Protein AF-A0A6J6F278-F1 (afdb_monomer)

pLDDT: mean 81.07, std 20.78, range [30.34, 98.12]

Secondary structure (DSSP, 8-state):
-----------------------------PPPP----PPPP---PPPPPPPGGGGSS-EEEEEE-TTT-BEEEEEEE-HHHHHGGGGB--S-BTTB-TT-EEEEEEEPPTT--------EEEEE-TTS-EEEEE-S-EEEETTTTEEEEEEEEE-TT--EEEEEEEE-GGGTTTTSS-GGGGEEEEEEEEEPPPBTTB--EEEEEESSTT-----EEEEETTSTTTEEEEESSHHHHHHHHHHHHHHHHHHTT--TT------SS--PPPHHHHHHHHHHHHHHHHHHHHHHHHT---------

Foldseek 3Di:
DDDDDDDDDDDDDDDDDDDDDDDDDDDDDDDDDDDPPDPDPDPPDPQDDADPLLQVFWEWKFFAQPPLQATQATDTGGCVCCVVVSQQQQPDDNNHHRRTGIATAAHAALVRDYDGDHQWDWDQDPVRDTHIDGPRQWGADPVVSWIKHWDWDADPLRKIKIKIWIFDHVQQCPVRHGRQSRTAFIKIKIWGHDQLNKIKIKIWTAGGLPGQFIKIKIWTVRPPVIDIDIDRGLVCLLPPVLVVLQVVCVVVVLDPPPDPPDDPDPPDDDSSNSVSVRSNVNSVVNNVVSCVSSVPDPPPPPDD

Radius of gyration: 33.77 Å; Cα contacts (8 Å, |Δi|>4): 517; chains: 1; bounding box: 119×79×61 Å

Solvent-accessible surface area (backbone atoms only — not comparable to full-atom values): 18072 Å² total; per-residue (Å²): 141,87,83,88,82,89,83,84,88,88,87,88,86,86,87,87,84,88,87,90,86,86,89,82,92,81,83,88,78,88,78,79,79,78,81,74,79,71,81,74,80,75,81,75,70,79,79,86,76,72,60,79,66,45,72,75,45,56,20,14,27,27,37,23,36,81,87,80,22,32,20,34,32,61,45,81,43,43,50,65,67,35,64,44,75,78,13,38,68,69,45,74,47,70,83,32,57,36,78,21,31,55,42,74,48,24,41,33,26,77,88,65,52,60,61,77,76,48,16,49,45,81,46,67,49,100,87,68,51,76,45,66,46,72,77,61,30,16,29,54,36,84,89,76,69,30,32,42,40,47,49,74,52,66,54,97,74,58,29,33,40,38,38,39,32,34,37,37,31,84,38,14,15,70,86,36,72,40,64,64,63,13,41,26,60,34,36,40,39,38,36,52,39,74,40,92,84,31,42,39,34,40,38,37,50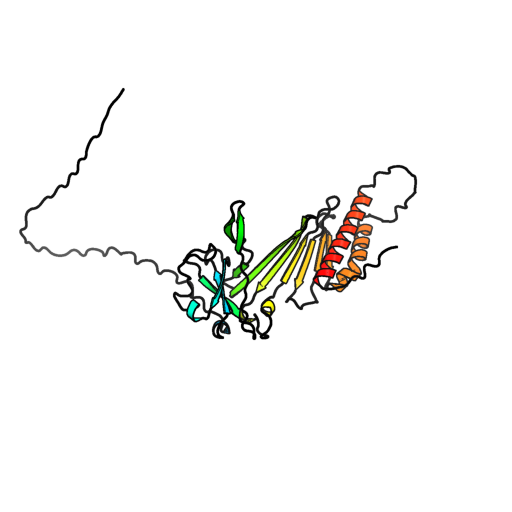,24,68,32,92,83,52,76,70,23,45,35,40,41,33,27,68,66,45,75,100,41,45,74,48,78,24,78,26,58,65,57,40,66,74,39,47,70,60,55,50,51,52,51,35,45,73,77,65,55,64,87,80,73,70,84,75,88,60,102,58,94,70,77,77,50,70,66,58,53,48,53,52,32,54,52,52,47,50,52,53,51,44,52,51,53,25,59,76,74,65,50,78,74,82,77,71,77,84,126

Sequence (304 aa):
MKLSKLSTTLLTLTLSIFITVPSFAEAGAPETPTETSAPAPTETTPAYEPPAEALNGVGGWAVVDPVTGNVHGVIVATIDTFRERNGVIGHEYMGCASNCVLRFQTRATDDGNVAGWHGTQTNIDANGNASQTNDGSVKWNESAKNFTIKNSSTDSTKSKVTRTQTLIPEKTANDGKNLHTGIVDINTEYESSTIAGQRVKGITKQQNLEDKNSIINVEFPNWSEGKNFTYENPNLLVENIDADVDNELNKDGFTTDSKEDASDELVEESEDVIFVKAIKALTENVKSFFSSLFGFRSEITPKD

Nearest PDB structures (foldseek):
  4kr8-assembly1_B  TM=2.465E-01  e=5.178E+00  Salmonella enterica subsp. enterica serovar Typhi

Organism: NCBI:txid449393

Structure (mmCIF, N/CA/C/O backbone):
data_AF-A0A6J6F278-F1
#
_entry.id   AF-A0A6J6F278-F1
#
loop_
_atom_site.group_PDB
_atom_site.id
_atom_site.type_symbol
_atom_site.label_atom_id
_atom_site.label_alt_id
_atom_site.label_comp_id
_atom_site.label_asym_id
_atom_site.label_entity_id
_atom_site.label_seq_id
_atom_site.pdbx_PDB_ins_code
_atom_site.Cartn_x
_atom_site.Cartn_y
_atom_site.Cartn_z
_atom_site.occupancy
_atom_site.B_iso_or_equiv
_atom_site.auth_seq_id
_atom_site.auth_comp_id
_atom_site.auth_asym_id
_atom_site.auth_atom_id
_atom_site.pdbx_PDB_model_num
ATOM 1 N N . MET A 1 1 ? 35.605 65.689 -6.137 1.00 36.62 1 MET A N 1
ATOM 2 C CA . MET A 1 1 ? 36.564 65.226 -5.100 1.00 36.62 1 MET A CA 1
ATOM 3 C C . MET A 1 1 ? 36.300 63.739 -4.902 1.00 36.62 1 MET A C 1
ATOM 5 O O . MET A 1 1 ? 35.155 63.428 -4.649 1.00 36.62 1 MET A O 1
ATOM 9 N N . LYS A 1 2 ? 37.190 62.758 -5.066 1.00 38.31 2 LYS A N 1
ATOM 10 C CA . LYS A 1 2 ? 38.654 62.665 -5.182 1.00 38.31 2 LYS A CA 1
ATOM 11 C C . LYS A 1 2 ? 38.974 61.447 -6.081 1.00 38.31 2 LYS A C 1
ATOM 13 O O . LYS A 1 2 ? 38.205 60.497 -6.121 1.00 38.31 2 LYS A O 1
ATOM 18 N N . LEU A 1 3 ? 40.094 61.535 -6.795 1.00 37.16 3 LEU A N 1
ATOM 19 C CA . LEU A 1 3 ? 40.629 60.609 -7.801 1.00 37.16 3 LEU A CA 1
ATOM 20 C C . LEU A 1 3 ? 41.341 59.355 -7.241 1.00 37.16 3 LEU A C 1
ATOM 22 O O . LEU A 1 3 ? 42.037 59.459 -6.234 1.00 37.16 3 LEU A O 1
ATOM 26 N N . SER A 1 4 ? 41.391 58.317 -8.099 1.00 37.91 4 SER A N 1
ATOM 27 C CA . SER A 1 4 ? 42.524 57.392 -8.393 1.00 37.91 4 SER A CA 1
ATOM 28 C C . SER A 1 4 ? 42.907 56.336 -7.328 1.00 37.91 4 SER A C 1
ATOM 30 O O . SER A 1 4 ? 42.767 56.592 -6.143 1.00 37.91 4 SER A O 1
ATOM 32 N N . LYS A 1 5 ? 43.408 55.129 -7.651 1.00 38.72 5 LYS A N 1
ATOM 33 C CA . LYS A 1 5 ? 44.410 54.746 -8.670 1.00 38.72 5 LYS A CA 1
ATOM 34 C C . LYS A 1 5 ? 44.302 53.272 -9.119 1.00 38.72 5 LYS A C 1
ATOM 36 O O . LYS A 1 5 ? 44.027 52.396 -8.309 1.00 38.72 5 LYS A O 1
ATOM 41 N N . LEU A 1 6 ? 44.648 53.041 -10.391 1.00 43.22 6 LEU A N 1
ATOM 42 C CA . LEU A 1 6 ? 45.233 51.809 -10.949 1.00 43.22 6 LEU A CA 1
ATOM 43 C C . LEU A 1 6 ? 46.645 51.553 -10.372 1.00 43.22 6 LEU A C 1
ATOM 45 O O . LEU A 1 6 ? 47.380 52.522 -10.184 1.00 43.22 6 LEU A O 1
ATOM 49 N N . SER A 1 7 ? 47.075 50.286 -10.249 1.00 37.16 7 SER A N 1
ATOM 50 C CA . SER A 1 7 ? 48.490 49.892 -10.445 1.00 37.16 7 SER A CA 1
ATOM 51 C C . SER A 1 7 ? 48.688 48.377 -10.675 1.00 37.16 7 SER A C 1
ATOM 53 O O . SER A 1 7 ? 48.630 47.580 -9.747 1.00 37.16 7 SER A O 1
ATOM 55 N N . THR A 1 8 ? 48.897 48.028 -11.944 1.00 33.88 8 THR A N 1
ATOM 56 C CA . THR A 1 8 ? 49.890 47.137 -12.592 1.00 33.88 8 THR A CA 1
ATOM 57 C C . THR A 1 8 ? 50.718 46.096 -11.794 1.00 33.88 8 THR A C 1
ATOM 59 O O . THR A 1 8 ? 51.536 46.450 -10.953 1.00 33.88 8 THR A O 1
ATOM 62 N N . THR A 1 9 ? 50.536 44.827 -12.199 1.00 42.09 9 THR A N 1
ATOM 63 C CA . THR A 1 9 ? 51.472 43.736 -12.604 1.00 42.09 9 THR A CA 1
ATOM 64 C C . THR A 1 9 ? 52.901 43.618 -12.040 1.00 42.09 9 THR A C 1
ATOM 66 O O . THR A 1 9 ? 53.698 44.539 -12.189 1.00 42.09 9 THR A O 1
ATOM 69 N N . LEU A 1 10 ? 53.304 42.390 -11.655 1.00 31.69 10 LEU A N 1
ATOM 70 C CA . LEU A 1 10 ? 54.634 41.852 -11.995 1.00 31.69 10 LEU A CA 1
ATOM 71 C C . LEU A 1 10 ? 54.645 40.310 -12.084 1.00 31.69 10 LEU A C 1
ATOM 73 O O . LEU A 1 10 ? 54.234 39.613 -11.161 1.00 31.69 10 LEU A O 1
ATOM 77 N N . LEU A 1 11 ? 55.115 39.817 -13.232 1.00 36.03 11 LEU A N 1
ATOM 78 C CA . LEU A 1 11 ? 55.364 38.426 -13.610 1.00 36.03 11 LEU A CA 1
ATOM 79 C C . LEU A 1 11 ? 56.878 38.184 -13.499 1.00 36.03 11 LEU A C 1
ATOM 81 O O . LEU A 1 11 ? 57.643 38.983 -14.040 1.00 36.03 11 LEU A O 1
ATOM 85 N N . THR A 1 12 ? 57.319 37.092 -12.876 1.00 37.31 12 THR A N 1
ATOM 86 C CA . THR A 1 12 ? 58.734 36.685 -12.903 1.00 37.31 12 THR A CA 1
ATOM 87 C C . THR A 1 12 ? 58.867 35.191 -13.171 1.00 37.31 12 THR A C 1
ATOM 89 O O . THR A 1 12 ? 58.545 34.345 -12.343 1.00 37.31 12 THR A O 1
ATOM 92 N N . LEU A 1 13 ? 59.351 34.910 -14.381 1.00 33.78 13 LEU A N 1
ATOM 93 C CA . LEU A 1 13 ? 59.810 33.634 -14.908 1.00 33.78 13 LEU A CA 1
ATOM 94 C C . LEU A 1 13 ? 61.338 33.613 -14.766 1.00 33.78 13 LEU A C 1
ATOM 96 O O . LEU A 1 13 ? 62.003 34.495 -15.310 1.00 33.78 13 LEU A O 1
ATOM 100 N N . THR A 1 14 ? 61.906 32.629 -14.072 1.00 41.25 14 THR A N 1
ATOM 101 C CA . THR A 1 14 ? 63.359 32.410 -14.048 1.00 41.25 14 THR A CA 1
ATOM 102 C C . THR A 1 14 ? 63.709 31.071 -14.682 1.00 41.25 14 THR A C 1
ATOM 104 O O . THR A 1 14 ? 63.459 29.996 -14.149 1.00 41.25 14 THR A O 1
ATOM 107 N N . LEU A 1 15 ? 64.292 31.202 -15.871 1.00 34.00 15 LEU A N 1
ATOM 108 C CA . LEU A 1 15 ? 64.967 30.201 -16.681 1.00 34.00 15 LEU A CA 1
ATOM 109 C C . LEU A 1 15 ? 66.416 30.054 -16.183 1.00 34.00 15 LEU A C 1
ATOM 111 O O . LEU A 1 15 ? 67.082 31.053 -15.911 1.00 34.00 15 LEU A O 1
ATOM 115 N N . SER A 1 16 ? 66.937 28.832 -16.090 1.00 40.53 16 SER A N 1
ATOM 116 C CA . SER A 1 16 ? 68.374 28.576 -15.921 1.00 40.53 16 SER A CA 1
ATOM 117 C C . SER A 1 16 ? 68.776 27.360 -16.753 1.00 40.53 16 SER A C 1
ATOM 119 O O . SER A 1 16 ? 68.151 26.307 -16.676 1.00 40.53 16 SER A O 1
ATOM 121 N N . ILE A 1 17 ? 69.790 27.562 -17.594 1.00 41.19 17 ILE A N 1
ATOM 122 C CA . ILE A 1 17 ? 70.402 26.607 -18.530 1.00 41.19 17 ILE A CA 1
ATOM 123 C C . ILE A 1 17 ? 71.879 26.445 -18.127 1.00 41.19 17 ILE A C 1
ATOM 125 O O . ILE A 1 17 ? 72.424 27.380 -17.539 1.00 41.19 17 ILE A O 1
ATOM 129 N N . PHE A 1 18 ? 72.486 25.321 -18.562 1.00 36.03 18 PHE A N 1
ATOM 130 C CA . PHE A 1 18 ? 73.926 24.984 -18.716 1.00 36.03 18 PHE A CA 1
ATOM 131 C C . PHE A 1 18 ? 74.488 24.086 -17.578 1.00 36.03 18 PHE A C 1
ATOM 133 O O . PHE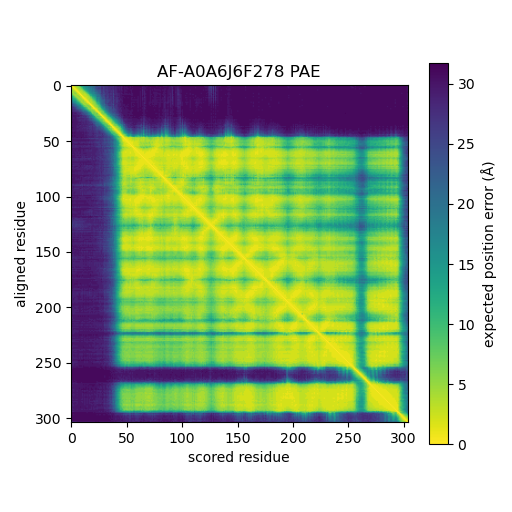 A 1 18 ? 74.225 24.367 -16.421 1.00 36.03 18 PHE A O 1
ATOM 140 N N . ILE A 1 19 ? 75.232 22.971 -17.763 1.00 40.34 19 ILE A N 1
ATOM 141 C CA . ILE A 1 19 ? 76.067 22.387 -18.849 1.00 40.34 19 ILE A CA 1
ATOM 142 C C . ILE A 1 19 ? 76.169 20.847 -18.656 1.00 40.34 19 ILE A C 1
ATOM 144 O O . ILE A 1 19 ? 76.204 20.369 -17.527 1.00 40.34 19 ILE A O 1
ATOM 148 N N . THR A 1 20 ? 76.293 20.080 -19.746 1.00 45.25 20 THR A N 1
ATOM 149 C CA . THR A 1 20 ? 76.661 18.643 -19.815 1.00 45.25 20 THR A CA 1
ATOM 150 C C . THR A 1 20 ? 78.176 18.376 -19.831 1.00 45.25 20 THR A C 1
ATOM 152 O O . THR A 1 20 ? 78.867 19.039 -20.597 1.00 45.25 20 THR A O 1
ATOM 155 N N . VAL A 1 21 ? 78.647 17.309 -19.161 1.00 48.34 21 VAL A N 1
ATOM 156 C CA . VAL A 1 21 ? 79.593 16.278 -19.688 1.00 48.34 21 VAL A CA 1
ATOM 157 C C . VAL A 1 21 ? 79.587 15.007 -18.797 1.00 48.34 21 VAL A C 1
ATOM 159 O O . VAL A 1 21 ? 79.168 15.105 -17.645 1.00 48.34 21 VAL A O 1
ATOM 162 N N . PRO A 1 22 ? 79.989 13.817 -19.311 1.00 53.00 22 PRO A N 1
ATOM 163 C CA . PRO A 1 22 ? 79.632 12.509 -18.746 1.00 53.00 22 PRO A CA 1
ATOM 164 C C . PRO A 1 22 ? 80.770 11.771 -18.003 1.00 53.00 22 PRO A C 1
ATOM 166 O O . PRO A 1 22 ? 81.931 12.163 -18.068 1.00 53.00 22 PRO A O 1
ATOM 169 N N . SER A 1 23 ? 80.397 10.601 -17.459 1.00 43.16 23 SER A N 1
ATOM 170 C CA . SER A 1 23 ? 81.224 9.421 -17.134 1.00 43.16 23 SER A CA 1
ATOM 171 C C . SER A 1 23 ? 81.818 9.335 -15.725 1.00 43.16 23 SER A C 1
ATOM 173 O O . SER A 1 23 ? 82.767 10.034 -15.405 1.00 43.16 23 SER A O 1
ATOM 175 N N . PHE A 1 24 ? 81.337 8.370 -14.935 1.00 39.84 24 PHE A N 1
ATOM 176 C CA . PHE A 1 24 ? 82.108 7.188 -14.521 1.00 39.84 24 PHE A CA 1
ATOM 177 C C . PHE A 1 24 ? 81.133 6.128 -13.982 1.00 39.84 24 PHE A C 1
ATOM 179 O O . PHE A 1 24 ? 80.198 6.444 -13.251 1.00 39.84 24 PHE A O 1
ATOM 186 N N . ALA A 1 25 ? 81.321 4.881 -14.408 1.00 48.91 25 ALA A N 1
ATOM 187 C CA . ALA A 1 25 ? 80.613 3.725 -13.883 1.00 48.91 25 ALA A CA 1
ATOM 188 C C . ALA A 1 25 ? 81.101 3.416 -12.461 1.00 48.91 25 ALA A C 1
ATOM 190 O O . ALA A 1 25 ? 82.307 3.326 -12.257 1.00 48.91 25 ALA A O 1
ATOM 191 N N . GLU A 1 26 ? 80.186 3.171 -11.522 1.00 44.34 26 GLU A N 1
ATOM 192 C CA . GLU A 1 26 ? 80.471 2.359 -10.339 1.00 44.34 26 GLU A CA 1
ATOM 193 C C . GLU A 1 26 ? 79.224 1.570 -9.928 1.00 44.34 26 GLU A C 1
ATOM 195 O O . GLU A 1 26 ? 78.083 1.982 -10.134 1.00 44.34 26 GLU A O 1
ATOM 200 N N . ALA A 1 27 ? 79.486 0.358 -9.467 1.00 40.50 27 ALA A N 1
ATOM 201 C CA . ALA A 1 27 ? 78.580 -0.762 -9.391 1.00 40.50 27 ALA A CA 1
ATOM 202 C C . ALA A 1 27 ? 77.645 -0.725 -8.171 1.00 40.50 27 ALA A C 1
ATOM 204 O O . ALA A 1 27 ? 78.070 -0.450 -7.058 1.00 40.50 27 ALA A O 1
ATOM 205 N N . GLY A 1 28 ? 76.399 -1.146 -8.404 1.00 39.75 28 GLY A N 1
ATOM 206 C CA . GLY A 1 28 ? 75.665 -2.089 -7.554 1.00 39.75 28 GLY A CA 1
ATOM 207 C C . GLY A 1 28 ? 75.299 -1.681 -6.123 1.00 39.75 28 GLY A C 1
ATOM 208 O O . GLY A 1 28 ? 76.035 -1.965 -5.185 1.00 39.75 28 GLY A O 1
ATOM 209 N N . ALA A 1 29 ? 74.050 -1.247 -5.946 1.00 42.25 29 ALA A N 1
ATOM 210 C CA . ALA A 1 29 ? 73.233 -1.581 -4.776 1.00 42.25 29 ALA A CA 1
ATOM 211 C C . ALA A 1 29 ? 71.768 -1.756 -5.236 1.00 42.25 29 ALA A C 1
ATOM 213 O O . ALA A 1 29 ? 71.320 -0.981 -6.082 1.00 42.25 29 ALA A O 1
ATOM 214 N N . PRO A 1 30 ? 71.024 -2.777 -4.771 1.00 42.69 30 PRO A N 1
ATOM 215 C CA . PRO A 1 30 ? 69.653 -3.002 -5.215 1.00 42.69 30 PRO A CA 1
ATOM 216 C C . PRO A 1 30 ? 68.717 -2.005 -4.525 1.00 42.69 30 PRO A C 1
ATOM 218 O O . PRO A 1 30 ? 68.577 -2.027 -3.303 1.00 42.69 30 PRO A O 1
ATOM 221 N N . GLU A 1 31 ? 68.068 -1.138 -5.302 1.00 41.53 31 GLU A N 1
ATOM 222 C CA . GLU A 1 31 ? 66.959 -0.336 -4.795 1.00 41.53 31 GLU A CA 1
ATOM 223 C C . GLU A 1 31 ? 65.743 -1.237 -4.556 1.00 41.53 31 GLU A C 1
ATOM 225 O O . GLU A 1 31 ? 65.247 -1.923 -5.452 1.00 41.53 31 GLU A O 1
ATOM 230 N N . THR A 1 32 ? 65.287 -1.244 -3.307 1.00 44.97 32 THR A N 1
ATOM 231 C CA . THR A 1 32 ? 64.007 -1.792 -2.865 1.00 44.97 32 THR A CA 1
ATOM 232 C C . THR A 1 32 ? 62.881 -1.219 -3.735 1.00 44.97 32 THR A C 1
ATOM 234 O O . THR A 1 32 ? 62.776 0.006 -3.842 1.00 44.97 32 THR A O 1
ATOM 237 N N . PRO A 1 33 ? 62.016 -2.044 -4.353 1.00 43.94 33 PRO A N 1
ATOM 238 C CA . PRO A 1 33 ? 60.919 -1.521 -5.147 1.00 43.94 33 PRO A CA 1
ATOM 239 C C . PRO A 1 33 ? 59.950 -0.787 -4.219 1.00 43.94 33 PRO A C 1
ATOM 241 O O . PRO A 1 33 ? 59.435 -1.350 -3.255 1.00 43.94 33 PRO A O 1
ATOM 244 N N . THR A 1 34 ? 59.717 0.492 -4.507 1.00 42.19 34 THR A N 1
ATOM 245 C CA . THR A 1 34 ? 58.624 1.247 -3.896 1.00 42.19 34 THR A CA 1
ATOM 246 C C . THR A 1 34 ? 57.330 0.674 -4.465 1.00 42.19 34 THR A C 1
ATOM 248 O O . THR A 1 34 ? 57.054 0.840 -5.654 1.00 42.19 34 THR A O 1
ATOM 251 N N . GLU A 1 35 ? 56.571 -0.055 -3.644 1.00 44.91 35 GLU A N 1
ATOM 252 C CA . GLU A 1 35 ? 55.242 -0.543 -4.008 1.00 44.91 35 GLU A CA 1
ATOM 253 C C . GLU A 1 35 ? 54.357 0.656 -4.366 1.00 44.91 35 GLU A C 1
ATOM 255 O O . GLU A 1 35 ? 53.908 1.425 -3.519 1.00 44.91 35 GLU A O 1
ATOM 260 N N . THR A 1 36 ? 54.130 0.829 -5.665 1.00 44.97 36 THR A N 1
ATOM 261 C CA . THR A 1 36 ? 53.006 1.609 -6.165 1.00 44.97 36 THR A CA 1
ATOM 262 C C . THR A 1 36 ? 51.761 0.824 -5.786 1.00 44.97 36 THR A C 1
ATOM 264 O O . THR A 1 36 ? 51.471 -0.199 -6.406 1.00 44.97 36 THR A O 1
ATOM 267 N N . SER A 1 37 ? 51.061 1.262 -4.738 1.00 48.25 37 SER A N 1
ATOM 268 C CA . SER A 1 37 ? 49.760 0.714 -4.363 1.00 48.25 37 SER A CA 1
ATOM 269 C C . SER A 1 37 ? 48.853 0.720 -5.590 1.00 48.25 37 SER A C 1
ATOM 271 O O . SER A 1 37 ? 48.463 1.780 -6.084 1.00 48.25 37 SER A O 1
ATOM 273 N N . ALA A 1 38 ? 48.560 -0.471 -6.109 1.00 51.00 38 ALA A N 1
ATOM 274 C CA . ALA A 1 38 ? 47.573 -0.653 -7.157 1.00 51.00 38 ALA A CA 1
ATOM 275 C C . ALA A 1 38 ? 46.233 -0.055 -6.685 1.00 51.00 38 ALA A C 1
ATOM 277 O O . ALA A 1 38 ? 45.888 -0.210 -5.508 1.00 51.00 38 ALA A O 1
ATOM 278 N N . PRO A 1 39 ? 45.472 0.635 -7.556 1.00 50.94 39 PRO A N 1
ATOM 279 C CA . PRO A 1 39 ? 44.128 1.062 -7.202 1.00 50.94 39 PRO A CA 1
ATOM 280 C C . PRO A 1 39 ? 43.324 -0.170 -6.781 1.00 50.94 39 PRO A C 1
ATOM 282 O O . PRO A 1 39 ? 43.325 -1.187 -7.477 1.00 50.94 39 PRO A O 1
ATOM 285 N N . ALA A 1 40 ? 42.687 -0.085 -5.612 1.00 49.34 40 ALA A N 1
ATOM 286 C CA . ALA A 1 40 ? 41.812 -1.132 -5.109 1.00 49.34 40 ALA A CA 1
ATOM 287 C C . ALA A 1 40 ? 40.788 -1.509 -6.199 1.00 49.34 40 ALA A C 1
ATOM 289 O O . ALA A 1 40 ? 40.264 -0.603 -6.859 1.00 49.34 40 ALA A O 1
ATOM 290 N N . PRO A 1 41 ? 40.510 -2.808 -6.421 1.00 43.19 41 PRO A N 1
ATOM 291 C CA . PRO A 1 41 ? 39.488 -3.217 -7.369 1.00 43.19 41 PRO A CA 1
ATOM 292 C C . PRO A 1 41 ? 38.180 -2.544 -6.967 1.00 43.19 41 PRO A C 1
ATOM 294 O O . PRO A 1 41 ? 37.703 -2.698 -5.845 1.00 43.19 41 PRO A O 1
ATOM 297 N N . THR A 1 42 ? 37.634 -1.741 -7.877 1.00 45.41 42 THR A N 1
ATOM 298 C CA . THR A 1 42 ? 36.288 -1.202 -7.739 1.00 45.41 42 THR A CA 1
ATOM 299 C C . THR A 1 42 ? 35.369 -2.406 -7.592 1.00 45.41 42 THR A C 1
ATOM 301 O O . THR A 1 42 ? 35.317 -3.232 -8.502 1.00 45.41 42 THR A O 1
ATOM 304 N N . GLU A 1 43 ? 34.712 -2.556 -6.440 1.00 40.16 43 GLU A N 1
ATOM 305 C CA . GLU A 1 43 ? 33.676 -3.569 -6.261 1.00 40.16 43 GLU A CA 1
ATOM 306 C C . GLU A 1 43 ? 32.617 -3.326 -7.337 1.00 40.16 43 GLU A C 1
ATOM 308 O O . GLU A 1 43 ? 31.817 -2.393 -7.258 1.00 40.16 43 GLU A O 1
ATOM 313 N N . THR A 1 44 ? 32.659 -4.119 -8.406 1.00 44.53 44 THR A N 1
ATOM 314 C CA . THR A 1 44 ? 31.624 -4.109 -9.428 1.00 44.53 44 THR A CA 1
ATOM 315 C C . THR A 1 44 ? 30.380 -4.662 -8.765 1.00 44.53 44 THR A C 1
ATOM 317 O O . THR A 1 44 ? 30.250 -5.874 -8.583 1.00 44.53 44 THR A O 1
ATOM 320 N N . THR A 1 45 ? 29.485 -3.762 -8.365 1.00 51.94 45 THR A N 1
ATOM 321 C CA . THR A 1 45 ? 28.112 -4.098 -7.999 1.00 51.94 45 THR A CA 1
ATOM 322 C C . THR A 1 45 ? 27.576 -5.022 -9.098 1.00 51.94 45 THR A C 1
ATOM 324 O O . THR A 1 45 ? 27.762 -4.691 -10.276 1.00 51.94 45 THR A O 1
ATOM 327 N N . PRO A 1 46 ? 27.001 -6.195 -8.772 1.00 58.19 46 PRO A N 1
ATOM 328 C CA . PRO A 1 46 ? 26.534 -7.122 -9.794 1.00 58.19 46 PRO A CA 1
ATOM 329 C C . PRO A 1 46 ? 25.601 -6.380 -10.750 1.00 58.19 46 PRO A C 1
ATOM 331 O O . PRO A 1 46 ? 24.690 -5.672 -10.313 1.00 58.19 46 PRO A O 1
ATOM 334 N N . ALA A 1 47 ? 25.881 -6.486 -12.051 1.00 72.94 47 ALA A N 1
ATOM 335 C CA . ALA A 1 47 ? 25.074 -5.839 -13.071 1.00 72.94 47 ALA A CA 1
ATOM 336 C C . ALA A 1 47 ? 23.629 -6.337 -12.939 1.00 72.94 47 ALA A C 1
ATOM 338 O O . ALA A 1 47 ? 23.390 -7.541 -12.844 1.00 72.94 47 ALA A O 1
ATOM 339 N N . TYR A 1 48 ? 22.674 -5.410 -12.878 1.00 83.56 48 TYR A N 1
ATOM 340 C CA . TYR A 1 48 ? 21.261 -5.764 -12.835 1.00 83.56 48 TYR A CA 1
ATOM 341 C C . TYR A 1 48 ? 20.896 -6.513 -14.119 1.00 83.56 48 TYR A C 1
ATOM 343 O O . TYR A 1 48 ? 21.097 -6.004 -15.219 1.00 83.56 48 TYR A O 1
ATOM 351 N N . GLU A 1 49 ? 20.355 -7.716 -13.964 1.00 88.38 49 GLU A N 1
ATOM 352 C CA . GLU A 1 49 ? 19.772 -8.483 -15.055 1.00 88.38 49 GLU A CA 1
ATOM 353 C C . GLU A 1 49 ? 18.253 -8.266 -15.035 1.00 88.38 49 GLU A C 1
ATOM 355 O O . GLU A 1 49 ? 17.609 -8.567 -14.022 1.00 88.38 49 GLU A O 1
ATOM 360 N N . PRO A 1 50 ? 17.664 -7.695 -16.102 1.00 87.12 50 PRO A N 1
ATOM 361 C CA . PRO A 1 50 ? 16.219 -7.558 -16.199 1.00 87.12 50 PRO A CA 1
ATOM 362 C C . PRO A 1 50 ? 15.525 -8.927 -16.197 1.00 87.12 50 PRO A C 1
ATOM 364 O O . PRO A 1 50 ? 16.079 -9.890 -16.731 1.00 87.12 50 PRO A O 1
ATOM 367 N N . PRO A 1 51 ? 14.294 -9.017 -15.667 1.00 89.62 51 PRO A N 1
ATOM 368 C CA . PRO A 1 51 ? 13.505 -10.242 -15.743 1.00 89.62 51 PRO A CA 1
ATOM 369 C C . PRO A 1 51 ? 13.204 -10.602 -17.210 1.00 89.62 51 PRO A C 1
ATOM 371 O O . PRO A 1 51 ? 13.200 -9.727 -18.083 1.00 89.62 51 PRO A O 1
ATOM 374 N N . ALA A 1 52 ? 12.940 -11.882 -17.497 1.00 90.12 52 ALA A N 1
ATOM 375 C CA . ALA A 1 52 ? 12.755 -12.390 -18.865 1.00 90.12 52 ALA A CA 1
ATOM 376 C C . ALA A 1 52 ? 11.645 -11.647 -19.629 1.00 90.12 52 ALA A C 1
ATOM 378 O O . ALA A 1 52 ? 11.700 -11.469 -20.841 1.00 90.12 52 ALA A O 1
ATOM 379 N N . GLU A 1 53 ? 10.663 -11.149 -18.896 1.00 88.31 53 GLU A N 1
ATOM 380 C CA . GLU A 1 53 ? 9.555 -10.324 -19.347 1.00 88.31 53 GLU A CA 1
ATOM 381 C C . GLU A 1 53 ? 9.967 -9.065 -20.086 1.00 88.31 53 GLU A C 1
ATOM 383 O O . GLU A 1 53 ? 9.283 -8.656 -21.023 1.00 88.31 53 GLU A O 1
ATOM 388 N N . ALA A 1 54 ? 11.091 -8.471 -19.690 1.00 89.69 54 ALA A N 1
ATOM 389 C CA . ALA A 1 54 ? 11.635 -7.291 -20.336 1.00 89.69 54 ALA A CA 1
ATOM 390 C C . ALA A 1 54 ? 12.006 -7.555 -21.806 1.00 89.69 54 ALA A C 1
ATOM 392 O O . ALA A 1 54 ? 12.099 -6.617 -22.593 1.00 89.69 54 ALA A O 1
ATOM 393 N N . LEU A 1 55 ? 12.202 -8.824 -22.190 1.00 88.94 55 LEU A N 1
ATOM 394 C CA . LEU A 1 55 ? 12.492 -9.237 -23.565 1.00 88.94 55 LEU A CA 1
ATOM 395 C C . LEU A 1 55 ? 11.245 -9.245 -24.461 1.00 88.94 55 LEU A C 1
ATOM 397 O O . LEU A 1 55 ? 11.383 -9.287 -25.682 1.00 88.94 55 LEU A O 1
ATOM 401 N N . ASN A 1 56 ? 10.037 -9.185 -23.890 1.00 87.50 56 ASN A N 1
ATOM 402 C CA . ASN A 1 56 ? 8.776 -9.360 -24.618 1.00 87.50 56 ASN A CA 1
ATOM 403 C C . ASN A 1 56 ? 8.268 -8.069 -25.288 1.00 87.50 56 ASN A C 1
ATOM 405 O O . ASN A 1 56 ? 7.064 -7.847 -25.398 1.00 87.50 56 ASN A O 1
ATOM 409 N N . GLY A 1 57 ? 9.182 -7.225 -25.767 1.00 87.75 57 GLY A N 1
ATOM 410 C CA . GLY A 1 57 ? 8.864 -5.991 -26.480 1.00 87.75 57 GLY A CA 1
ATOM 411 C C . GLY A 1 57 ? 8.913 -4.748 -25.595 1.00 87.75 57 GLY A C 1
ATOM 412 O O . GLY A 1 57 ? 9.884 -4.526 -24.873 1.00 87.75 57 GLY A O 1
ATOM 413 N N . VAL A 1 58 ? 7.907 -3.884 -25.736 1.00 91.75 58 VAL A N 1
ATOM 414 C CA . VAL A 1 58 ? 7.837 -2.597 -25.033 1.00 91.75 58 VAL A CA 1
ATOM 415 C C . VAL A 1 58 ? 7.293 -2.805 -23.618 1.00 91.75 58 VAL A C 1
ATOM 417 O O . VAL A 1 58 ? 6.340 -3.553 -23.414 1.00 91.75 58 VAL A O 1
ATOM 420 N N . GLY A 1 59 ? 7.873 -2.109 -22.642 1.00 93.88 59 GLY A N 1
ATOM 421 C CA . GLY A 1 59 ? 7.370 -2.067 -21.272 1.00 93.88 59 GLY A CA 1
ATOM 422 C C . GLY A 1 59 ? 7.724 -0.769 -20.556 1.00 93.88 59 GLY A C 1
ATOM 423 O O . GLY A 1 59 ? 8.370 0.120 -21.118 1.00 93.88 59 GLY A O 1
ATOM 424 N N . GLY A 1 60 ? 7.263 -0.652 -19.313 1.00 95.38 60 GLY A N 1
ATOM 425 C CA . GLY A 1 60 ? 7.560 0.473 -18.439 1.00 95.38 60 GLY A CA 1
ATOM 426 C C . GLY A 1 60 ? 8.864 0.239 -17.688 1.00 95.38 60 GLY A C 1
ATOM 427 O O . GLY A 1 60 ? 8.982 -0.697 -16.895 1.00 95.38 60 GLY A O 1
ATOM 428 N N . TRP A 1 61 ? 9.838 1.112 -17.919 1.00 95.38 61 TRP A N 1
ATOM 429 C CA . TRP A 1 61 ? 11.134 1.121 -17.252 1.00 95.38 61 TRP A CA 1
ATOM 430 C C . TRP A 1 61 ? 11.184 2.253 -16.235 1.00 95.38 61 TRP A C 1
ATOM 432 O O . TRP A 1 61 ? 11.173 3.430 -16.591 1.00 95.38 61 TRP A O 1
ATOM 442 N N . ALA A 1 62 ? 11.238 1.894 -14.958 1.00 96.38 62 ALA A N 1
ATOM 443 C CA . ALA A 1 62 ? 11.371 2.838 -13.865 1.00 96.38 62 ALA A CA 1
ATOM 444 C C . ALA A 1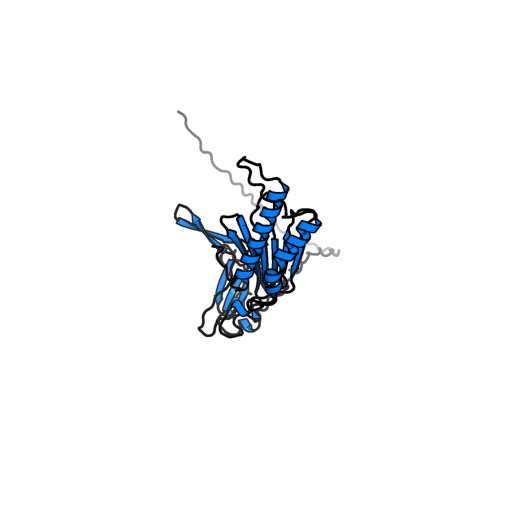 62 ? 12.762 3.481 -13.874 1.00 96.38 62 ALA A C 1
ATOM 446 O O . ALA A 1 62 ? 13.772 2.778 -13.923 1.00 96.38 62 ALA A O 1
ATOM 447 N N . VAL A 1 63 ? 12.803 4.809 -13.776 1.00 96.06 63 VAL A N 1
ATOM 448 C CA . VAL A 1 63 ? 14.025 5.585 -13.543 1.00 96.06 63 VAL A CA 1
ATOM 449 C C . VAL A 1 63 ? 14.267 5.644 -12.042 1.00 9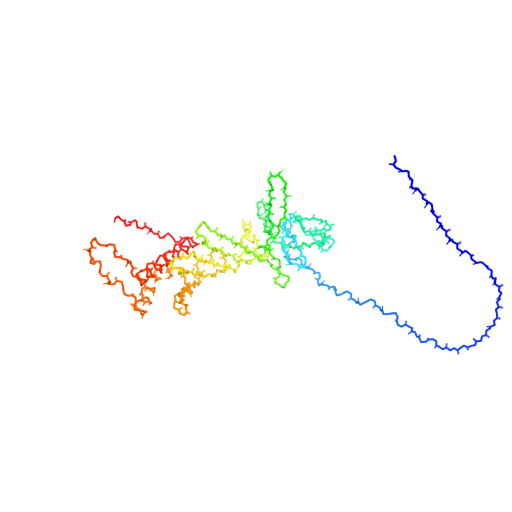6.06 63 VAL A C 1
ATOM 451 O O . VAL A 1 63 ? 13.506 6.279 -11.311 1.00 96.06 63 VAL A O 1
ATOM 454 N N . VAL A 1 64 ? 15.307 4.955 -11.589 1.00 96.31 64 VAL A N 1
ATOM 455 C CA . VAL A 1 64 ? 15.613 4.717 -10.179 1.00 96.31 64 VAL A CA 1
ATOM 456 C C . VAL A 1 64 ? 16.887 5.453 -9.794 1.00 96.31 64 VAL A C 1
ATOM 458 O O . VAL A 1 64 ? 17.926 5.284 -10.434 1.00 96.31 64 VAL A O 1
ATOM 461 N N . ASP A 1 65 ? 16.832 6.226 -8.716 1.00 94.81 65 ASP A N 1
ATOM 462 C CA . ASP A 1 65 ? 18.041 6.704 -8.051 1.00 94.81 65 ASP A CA 1
ATOM 463 C C . ASP A 1 65 ? 18.739 5.509 -7.368 1.00 94.81 65 ASP A C 1
ATOM 465 O O . ASP A 1 65 ? 18.164 4.914 -6.450 1.00 94.81 65 ASP A O 1
ATOM 469 N N . PRO A 1 66 ? 19.965 5.132 -7.781 1.00 92.81 66 PRO A N 1
ATOM 470 C CA . PRO A 1 66 ? 20.653 3.959 -7.249 1.00 92.81 66 PRO A CA 1
ATOM 471 C C . PRO A 1 66 ? 21.035 4.088 -5.768 1.00 92.81 66 PRO A C 1
ATOM 473 O O . PRO A 1 66 ? 21.303 3.070 -5.134 1.00 92.81 66 PRO A O 1
ATOM 476 N N . VAL A 1 67 ? 21.076 5.303 -5.207 1.00 92.38 67 VAL A N 1
ATOM 477 C CA . VAL A 1 67 ? 21.434 5.534 -3.799 1.00 92.38 67 VAL A CA 1
ATOM 478 C C . VAL A 1 67 ? 20.210 5.403 -2.899 1.00 92.38 67 VAL A C 1
ATOM 480 O O . VAL A 1 67 ? 20.259 4.733 -1.870 1.00 92.38 67 VAL A O 1
ATOM 483 N N . THR A 1 68 ? 19.102 6.050 -3.267 1.00 94.25 68 THR A N 1
ATOM 484 C CA . THR A 1 68 ? 17.895 6.108 -2.422 1.00 94.25 68 THR A CA 1
ATOM 485 C C . THR A 1 68 ? 16.862 5.029 -2.749 1.00 94.25 68 THR A C 1
ATOM 487 O O . THR A 1 68 ? 15.978 4.750 -1.929 1.00 94.25 68 THR A O 1
ATOM 490 N N . GLY A 1 69 ? 16.952 4.440 -3.945 1.00 95.44 69 GLY A N 1
ATOM 491 C CA . GLY A 1 69 ? 15.956 3.543 -4.521 1.00 95.44 69 GLY A CA 1
ATOM 492 C C . GLY A 1 69 ? 14.689 4.255 -5.000 1.00 95.44 69 GLY A C 1
ATOM 493 O O . GLY A 1 69 ? 13.752 3.581 -5.418 1.00 95.44 69 GLY A O 1
ATOM 494 N N . ASN A 1 70 ? 14.613 5.588 -4.927 1.00 96.81 70 ASN A N 1
ATOM 495 C CA . ASN A 1 70 ? 13.417 6.335 -5.315 1.00 96.81 70 ASN A CA 1
ATOM 496 C C . ASN A 1 70 ? 13.157 6.218 -6.820 1.00 96.81 70 ASN A C 1
ATOM 498 O O . ASN A 1 70 ? 14.075 6.352 -7.630 1.00 96.81 70 ASN A O 1
ATOM 502 N N . VAL A 1 71 ? 11.894 6.014 -7.196 1.00 97.44 71 VAL A N 1
ATOM 503 C CA . VAL A 1 71 ? 11.469 6.003 -8.601 1.00 97.44 71 VAL A CA 1
ATOM 504 C C . VAL A 1 71 ? 11.006 7.398 -9.008 1.00 97.44 71 VAL A C 1
ATOM 506 O O . VAL A 1 71 ? 10.011 7.903 -8.486 1.00 97.44 71 VAL A O 1
ATOM 509 N N . HIS A 1 72 ? 11.710 8.011 -9.957 1.00 95.38 72 HIS A N 1
ATOM 510 C CA . HIS A 1 72 ? 11.457 9.378 -10.425 1.00 95.38 72 HIS A CA 1
ATOM 511 C C . HIS A 1 72 ? 10.491 9.466 -11.608 1.00 95.38 72 HIS A C 1
ATOM 513 O O . HIS A 1 72 ? 9.891 10.512 -11.850 1.00 95.38 72 HIS A O 1
ATOM 519 N N . GLY A 1 73 ? 10.306 8.372 -12.329 1.00 94.88 73 GLY A N 1
ATOM 520 C CA . GLY A 1 73 ? 9.357 8.291 -13.426 1.00 94.88 73 GLY A CA 1
ATOM 521 C C . GLY A 1 73 ? 9.475 6.960 -14.144 1.00 94.88 73 GLY A C 1
ATOM 522 O O . GLY A 1 73 ? 10.245 6.091 -13.731 1.00 94.88 73 GLY A O 1
ATOM 523 N N . VAL A 1 74 ? 8.691 6.803 -15.204 1.00 95.00 74 VAL A N 1
ATOM 524 C CA . VAL A 1 74 ? 8.628 5.571 -15.988 1.00 95.00 74 VAL A CA 1
ATOM 525 C C . VAL A 1 74 ? 8.753 5.927 -17.460 1.00 95.00 74 VAL A C 1
ATOM 527 O O . VAL A 1 74 ? 8.001 6.753 -17.973 1.00 95.00 74 VAL A O 1
ATOM 530 N N . ILE A 1 75 ? 9.714 5.302 -18.130 1.00 93.38 75 ILE A N 1
ATOM 531 C CA . ILE A 1 75 ? 9.963 5.457 -19.560 1.00 93.38 75 ILE A CA 1
ATOM 532 C C . ILE A 1 75 ? 9.399 4.238 -20.277 1.00 93.38 75 ILE A C 1
ATOM 534 O O . ILE A 1 75 ? 9.649 3.099 -19.890 1.00 93.38 75 ILE A O 1
ATOM 538 N N . VAL A 1 76 ? 8.653 4.483 -21.346 1.00 94.12 76 VAL A N 1
ATOM 539 C CA . VAL A 1 76 ? 8.169 3.431 -22.237 1.00 94.12 76 VAL A CA 1
ATOM 540 C C . VAL A 1 76 ? 9.291 3.078 -23.212 1.00 94.12 76 VAL A C 1
ATOM 542 O O . VAL A 1 76 ? 9.695 3.922 -24.011 1.00 94.12 76 VAL A O 1
ATOM 545 N N . ALA A 1 77 ? 9.825 1.860 -23.122 1.00 91.75 77 ALA A N 1
ATOM 546 C CA . ALA A 1 77 ? 10.993 1.442 -23.899 1.00 91.75 77 ALA A CA 1
ATOM 547 C C . ALA A 1 77 ? 11.101 -0.086 -24.050 1.00 91.75 77 ALA A C 1
ATOM 549 O O . ALA A 1 77 ? 10.423 -0.847 -23.357 1.00 91.75 77 ALA A O 1
ATOM 550 N N . THR A 1 78 ? 11.978 -0.538 -24.951 1.00 91.94 78 THR A N 1
ATOM 551 C CA . THR A 1 78 ? 12.392 -1.948 -25.061 1.00 91.94 78 THR A CA 1
ATOM 552 C C . THR A 1 78 ? 13.639 -2.212 -24.212 1.00 91.94 78 THR A C 1
ATOM 554 O O . THR A 1 78 ? 14.297 -1.284 -23.735 1.00 91.94 78 THR A O 1
ATOM 557 N N . ILE A 1 79 ? 14.010 -3.485 -24.046 1.00 89.62 79 ILE A N 1
ATOM 558 C CA . ILE A 1 79 ? 15.225 -3.878 -23.31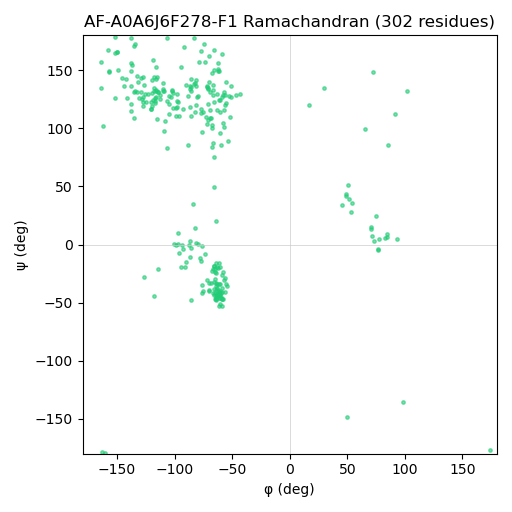3 1.00 89.62 79 ILE A CA 1
ATOM 559 C C . ILE A 1 79 ? 16.521 -3.282 -23.869 1.00 89.62 79 ILE A C 1
ATOM 561 O O . ILE A 1 79 ? 17.499 -3.147 -23.134 1.00 89.62 79 ILE A O 1
ATOM 565 N N . ASP A 1 80 ? 16.554 -2.908 -25.145 1.00 88.88 80 ASP A N 1
ATOM 566 C CA . ASP A 1 80 ? 17.757 -2.342 -25.753 1.00 88.88 80 ASP A CA 1
ATOM 567 C C . ASP A 1 80 ? 18.137 -1.013 -25.091 1.00 88.88 80 ASP A C 1
ATOM 569 O O . ASP A 1 80 ? 19.315 -0.776 -24.832 1.00 88.88 80 ASP A O 1
ATOM 573 N N . THR A 1 81 ? 17.144 -0.224 -24.665 1.00 82.62 81 THR A N 1
ATOM 574 C CA . THR A 1 81 ? 17.357 1.000 -23.880 1.00 82.62 81 THR A CA 1
ATOM 575 C C . THR A 1 81 ? 18.044 0.724 -22.543 1.00 82.62 81 THR A C 1
ATOM 577 O O . THR A 1 81 ? 18.841 1.535 -22.083 1.00 82.62 81 THR A O 1
ATOM 580 N N . PHE A 1 82 ? 17.778 -0.426 -21.918 1.00 85.19 82 PHE A N 1
ATOM 581 C CA . PHE A 1 82 ? 18.503 -0.841 -20.720 1.00 85.19 82 PHE A CA 1
ATOM 582 C C . PHE A 1 82 ? 19.916 -1.341 -21.042 1.00 85.19 82 PHE A C 1
ATOM 584 O O . PHE A 1 82 ? 20.855 -1.071 -20.303 1.00 85.19 82 PHE A O 1
ATOM 591 N N . ARG A 1 83 ? 20.106 -2.095 -22.126 1.00 84.62 83 ARG A N 1
ATOM 592 C CA . ARG A 1 83 ? 21.434 -2.632 -22.474 1.00 84.62 83 ARG A CA 1
ATOM 593 C C . ARG A 1 83 ? 22.427 -1.522 -22.800 1.00 84.62 83 ARG A C 1
ATOM 595 O O . ARG A 1 83 ? 23.614 -1.635 -22.484 1.00 84.62 83 ARG A O 1
ATOM 602 N N . GLU A 1 84 ? 21.948 -0.436 -23.390 1.00 79.62 84 GLU A N 1
ATOM 603 C CA . GLU A 1 84 ? 22.736 0.774 -23.562 1.00 79.62 84 GLU A CA 1
ATOM 604 C C . GLU A 1 84 ? 23.203 1.319 -22.203 1.00 79.62 84 GLU A C 1
ATOM 606 O O . GLU A 1 84 ? 22.420 1.530 -21.280 1.00 79.62 84 GLU A O 1
ATOM 611 N N . ARG A 1 85 ? 24.518 1.541 -22.067 1.00 79.00 85 ARG A N 1
ATOM 612 C CA . ARG A 1 85 ? 25.142 2.111 -20.854 1.00 79.00 85 ARG A CA 1
ATOM 613 C C . ARG A 1 85 ? 24.788 1.370 -19.552 1.00 79.00 85 ARG A C 1
ATOM 615 O O . ARG A 1 85 ? 24.813 1.983 -18.487 1.00 79.00 85 ARG A O 1
ATOM 622 N N . ASN A 1 86 ? 24.483 0.070 -19.624 1.00 81.94 86 ASN A N 1
ATOM 623 C CA . ASN A 1 86 ? 24.094 -0.749 -18.468 1.00 81.94 86 ASN A CA 1
ATOM 624 C C . ASN A 1 86 ? 22.904 -0.155 -17.678 1.00 81.94 86 ASN A C 1
ATOM 626 O O . ASN A 1 86 ? 22.863 -0.188 -16.447 1.00 81.94 86 ASN A O 1
ATOM 630 N N . GLY A 1 87 ? 21.970 0.460 -18.400 1.00 83.19 87 GLY A N 1
ATOM 631 C CA . GLY A 1 87 ? 20.726 1.003 -17.878 1.00 83.19 87 GLY A CA 1
ATOM 632 C C . GLY A 1 87 ? 20.851 2.406 -17.312 1.00 83.19 87 GLY A C 1
ATOM 633 O O . GLY A 1 87 ? 19.889 2.892 -16.730 1.00 83.19 87 GLY A O 1
ATOM 634 N N . VAL A 1 88 ? 22.002 3.067 -17.439 1.00 90.50 88 VAL A N 1
ATOM 635 C CA . VAL A 1 88 ? 22.189 4.438 -16.950 1.00 90.50 88 VAL A CA 1
ATOM 636 C C . VAL A 1 88 ? 21.611 5.442 -17.948 1.00 90.50 88 VAL A C 1
ATOM 638 O O . VAL A 1 88 ? 21.998 5.458 -19.117 1.00 90.50 88 VAL A O 1
ATOM 641 N N . ILE A 1 89 ? 20.738 6.339 -17.477 1.00 88.56 89 ILE A N 1
ATOM 642 C CA . ILE A 1 89 ? 20.034 7.304 -18.341 1.00 88.56 89 ILE A CA 1
ATOM 643 C C . ILE A 1 89 ? 20.972 8.367 -18.943 1.00 88.56 89 ILE A C 1
ATOM 645 O O . ILE A 1 89 ? 20.781 8.826 -20.071 1.00 88.56 89 ILE A O 1
ATOM 649 N N . GLY A 1 90 ? 22.021 8.766 -18.217 1.00 85.12 90 GLY A N 1
ATOM 650 C CA . GLY A 1 90 ? 23.052 9.698 -18.684 1.00 85.12 90 GLY A CA 1
ATOM 651 C C . GLY A 1 90 ? 22.622 11.165 -18.827 1.00 85.12 90 GLY A C 1
ATOM 652 O O . GLY A 1 90 ? 23.403 11.961 -19.341 1.00 85.12 90 GLY A O 1
ATOM 653 N N . HIS A 1 91 ? 21.419 11.536 -18.387 1.00 87.31 91 HIS A N 1
ATOM 654 C CA . HIS A 1 91 ? 20.892 12.906 -18.359 1.00 87.31 91 HIS A CA 1
ATOM 655 C C . HIS A 1 91 ? 19.900 13.065 -17.200 1.00 87.31 91 HIS A C 1
ATOM 657 O O . HIS A 1 91 ? 19.492 12.070 -16.616 1.00 87.31 91 HIS A O 1
ATOM 663 N N . GLU A 1 92 ? 19.529 14.290 -16.833 1.00 89.50 92 GLU A N 1
ATOM 664 C CA . GLU A 1 92 ? 18.538 14.497 -15.772 1.00 89.50 92 GLU A CA 1
ATOM 665 C C . GLU A 1 92 ? 17.129 14.104 -16.247 1.00 89.50 92 GLU A C 1
ATOM 667 O O . GLU A 1 92 ? 16.723 14.472 -17.351 1.00 89.50 92 GLU A O 1
ATOM 672 N N . TYR A 1 93 ? 16.372 13.384 -15.418 1.00 88.31 93 TYR A N 1
ATOM 673 C CA . TYR A 1 93 ? 15.001 12.976 -15.734 1.00 88.31 93 TYR A CA 1
ATOM 674 C C . TYR A 1 93 ? 14.088 13.131 -14.517 1.00 88.31 93 TYR A C 1
ATOM 676 O O . TYR A 1 93 ? 14.266 12.446 -13.513 1.00 88.31 93 TYR A O 1
ATOM 684 N N . MET A 1 94 ? 13.101 14.031 -14.600 1.00 86.56 94 MET A N 1
ATOM 685 C CA . MET A 1 94 ? 12.128 14.295 -13.523 1.00 86.56 94 MET A CA 1
ATOM 686 C C . MET A 1 94 ? 12.788 14.514 -12.141 1.00 86.56 94 MET A C 1
ATOM 688 O O . MET A 1 94 ? 12.354 13.964 -11.128 1.00 86.56 94 MET A O 1
ATOM 692 N N . GLY A 1 95 ? 13.875 15.295 -12.104 1.00 84.62 95 GLY A N 1
ATOM 693 C CA . GLY A 1 95 ? 14.654 15.575 -10.891 1.00 84.62 95 GLY A CA 1
ATOM 694 C C . GLY A 1 95 ? 15.604 14.451 -10.452 1.00 84.62 95 GLY A C 1
ATOM 695 O O . GLY A 1 95 ? 16.218 14.558 -9.395 1.00 84.62 95 GLY A O 1
ATOM 696 N N . CYS A 1 96 ? 15.723 13.368 -11.228 1.00 90.12 96 CYS A N 1
ATOM 697 C CA . CYS A 1 96 ? 16.733 12.324 -11.039 1.00 90.12 96 CYS A CA 1
ATOM 698 C C . CYS A 1 96 ? 18.026 12.730 -11.746 1.00 90.12 96 CYS A C 1
ATOM 700 O O . CYS A 1 96 ? 17.982 13.105 -12.917 1.00 90.12 96 CYS A O 1
ATOM 702 N N . ALA A 1 97 ? 19.167 12.622 -11.067 1.00 88.50 97 ALA A N 1
ATOM 703 C CA . ALA A 1 97 ? 20.471 12.934 -11.644 1.00 88.50 97 ALA A CA 1
ATOM 704 C C . ALA A 1 97 ? 20.865 11.974 -12.789 1.00 88.50 97 ALA A C 1
ATOM 706 O O . ALA A 1 97 ? 20.284 10.909 -12.991 1.00 88.50 97 ALA A O 1
ATOM 707 N N . SER A 1 98 ? 21.904 12.331 -13.546 1.00 89.00 98 SER A N 1
ATOM 708 C CA . SER A 1 98 ? 22.327 11.586 -14.743 1.00 89.00 98 SER A CA 1
ATOM 709 C C . SER A 1 98 ? 22.826 10.160 -14.486 1.00 89.00 98 SER A C 1
ATOM 711 O O . SER A 1 98 ? 22.906 9.367 -15.425 1.00 89.00 98 SER A O 1
ATOM 713 N N . ASN A 1 99 ? 23.151 9.820 -13.238 1.00 90.44 99 ASN A N 1
ATOM 714 C CA . ASN A 1 99 ? 23.568 8.485 -12.811 1.00 90.44 99 ASN A CA 1
ATOM 715 C C . ASN A 1 99 ? 22.393 7.560 -12.445 1.00 90.44 99 ASN A C 1
ATOM 717 O O . ASN A 1 99 ? 22.637 6.437 -12.005 1.00 90.44 99 ASN A O 1
ATOM 721 N N . CYS A 1 100 ? 21.145 8.009 -12.598 1.00 93.56 100 CYS A N 1
ATOM 722 C CA . CYS A 1 100 ? 19.986 7.159 -12.368 1.00 93.56 100 CYS A CA 1
ATOM 723 C C . CYS A 1 100 ? 19.947 5.972 -13.338 1.00 93.56 100 CYS A C 1
ATOM 725 O O . CYS A 1 100 ? 20.425 6.045 -14.475 1.00 93.56 100 CYS A O 1
ATOM 727 N N . VAL A 1 101 ? 19.381 4.867 -12.861 1.00 94.00 101 VAL A N 1
ATOM 728 C CA . VAL A 1 101 ? 19.380 3.573 -13.544 1.00 94.00 101 VAL A CA 1
ATOM 729 C C . VAL A 1 101 ? 17.970 3.144 -13.919 1.00 94.00 101 VAL A C 1
ATOM 731 O O . VAL A 1 101 ? 17.000 3.495 -13.254 1.00 94.00 101 VAL A O 1
ATOM 734 N N . LEU A 1 102 ? 17.853 2.342 -14.968 1.00 94.50 102 LEU A N 1
ATOM 735 C CA . LEU A 1 102 ? 16.597 1.763 -15.416 1.00 94.50 102 LEU A CA 1
ATOM 736 C C . LEU A 1 102 ? 16.355 0.406 -14.744 1.00 94.50 102 LEU A C 1
ATOM 738 O O . LEU A 1 102 ? 17.266 -0.420 -14.614 1.00 94.50 102 LEU A O 1
ATOM 742 N N . ARG A 1 103 ? 15.111 0.179 -14.317 1.00 95.19 103 ARG A N 1
ATOM 743 C CA . ARG A 1 103 ? 14.610 -1.097 -13.782 1.00 95.19 103 ARG A CA 1
ATOM 744 C C . ARG A 1 103 ? 13.281 -1.435 -14.438 1.00 95.19 103 ARG A C 1
ATOM 746 O O . ARG A 1 103 ? 12.397 -0.585 -14.500 1.00 95.19 103 ARG A O 1
ATOM 753 N N . PHE A 1 104 ? 13.129 -2.661 -14.928 1.00 95.56 104 PHE A N 1
ATOM 754 C CA . PHE A 1 104 ? 11.877 -3.081 -15.552 1.00 95.56 104 PHE A CA 1
ATOM 755 C C . PHE A 1 104 ? 10.760 -3.122 -14.505 1.00 95.56 104 PHE A C 1
ATOM 757 O O . PHE A 1 104 ? 10.941 -3.721 -13.445 1.00 95.56 104 PHE A O 1
ATOM 764 N N . GLN A 1 105 ? 9.628 -2.477 -14.786 1.00 96.00 105 GLN A N 1
ATOM 765 C CA . GLN A 1 105 ? 8.522 -2.331 -13.841 1.00 96.00 105 GLN A CA 1
ATOM 766 C C . GLN A 1 105 ? 7.237 -2.990 -14.339 1.00 96.00 105 GLN A C 1
ATOM 768 O O . GLN A 1 105 ? 6.578 -3.675 -13.559 1.00 96.00 105 GLN A O 1
ATOM 773 N N . THR A 1 106 ? 6.884 -2.797 -15.611 1.00 95.56 106 THR A N 1
ATOM 774 C CA . THR A 1 106 ? 5.599 -3.250 -16.158 1.00 95.56 106 THR A CA 1
ATOM 775 C C . THR A 1 106 ? 5.704 -3.769 -17.584 1.00 95.56 106 THR A C 1
ATOM 777 O O . THR A 1 106 ? 6.403 -3.196 -18.421 1.00 95.56 106 THR A O 1
ATOM 780 N N . ARG A 1 107 ? 4.948 -4.828 -17.889 1.00 94.19 107 ARG A N 1
ATOM 781 C CA . ARG A 1 107 ? 4.662 -5.232 -19.274 1.00 94.19 107 ARG A CA 1
ATOM 782 C C . ARG A 1 107 ? 3.650 -4.277 -19.919 1.00 94.19 107 ARG A C 1
ATOM 784 O O . ARG A 1 107 ? 2.867 -3.647 -19.212 1.00 94.19 107 ARG A O 1
ATOM 791 N N . ALA A 1 108 ? 3.636 -4.206 -21.248 1.00 92.19 108 ALA A N 1
ATOM 792 C CA . ALA A 1 108 ? 2.485 -3.670 -21.969 1.00 92.19 108 ALA A CA 1
ATOM 793 C C . ALA A 1 108 ? 1.269 -4.603 -21.823 1.00 92.19 108 ALA A C 1
ATOM 795 O O . ALA A 1 108 ? 1.433 -5.822 -21.743 1.00 92.19 108 ALA A O 1
ATOM 796 N N . THR A 1 109 ? 0.061 -4.044 -21.812 1.00 92.19 109 THR A N 1
ATOM 797 C CA . THR A 1 109 ? -1.188 -4.804 -21.982 1.00 92.19 109 THR A CA 1
ATOM 798 C C . THR A 1 109 ? -1.411 -5.170 -23.456 1.00 92.19 109 THR A C 1
ATOM 800 O O . THR A 1 109 ? -0.743 -4.639 -24.343 1.00 92.19 109 THR A O 1
ATOM 803 N N . ASP A 1 110 ? -2.349 -6.078 -23.737 1.00 89.94 110 ASP A N 1
ATOM 804 C CA . ASP A 1 110 ? -2.647 -6.607 -25.080 1.00 89.94 110 ASP A CA 1
ATOM 805 C C . ASP A 1 110 ? -3.062 -5.515 -26.084 1.00 89.94 110 ASP A C 1
ATOM 807 O O . ASP A 1 110 ? -2.869 -5.660 -27.290 1.00 89.94 110 ASP A O 1
ATOM 811 N N . ASP A 1 111 ? -3.624 -4.408 -25.595 1.00 90.56 111 ASP A N 1
ATOM 812 C CA . ASP A 1 111 ? -3.962 -3.217 -26.383 1.00 90.56 111 ASP A CA 1
ATOM 813 C C . ASP A 1 111 ? -2.760 -2.281 -26.633 1.00 90.56 111 ASP A C 1
ATOM 815 O O . ASP A 1 111 ? -2.899 -1.244 -27.283 1.00 90.56 111 ASP A O 1
ATOM 819 N N . GLY A 1 112 ? -1.574 -2.649 -26.143 1.00 88.44 112 GLY A N 1
ATOM 820 C CA . GLY A 1 112 ? -0.329 -1.899 -26.270 1.00 88.44 112 GLY A CA 1
ATOM 821 C C . GLY A 1 112 ? -0.150 -0.784 -25.239 1.00 88.44 112 GLY A C 1
ATOM 822 O O . GLY A 1 112 ? 0.821 -0.032 -25.339 1.00 88.44 112 GLY A O 1
ATOM 823 N N . ASN A 1 113 ? -1.049 -0.648 -24.258 1.00 90.69 113 ASN A N 1
ATOM 824 C CA . ASN A 1 113 ? -0.900 0.365 -23.221 1.00 90.69 113 ASN A CA 1
ATOM 825 C C . ASN A 1 113 ? 0.232 0.004 -22.244 1.00 90.69 113 ASN A C 1
ATOM 827 O O . ASN A 1 113 ? 0.372 -1.131 -21.790 1.00 90.69 113 ASN A O 1
ATOM 831 N N . VAL A 1 114 ? 1.040 1.003 -21.898 1.00 91.38 114 VAL A N 1
ATOM 832 C CA . VAL A 1 114 ? 2.136 0.888 -20.935 1.00 91.38 114 VAL A CA 1
ATOM 833 C C . VAL A 1 114 ? 1.961 1.989 -19.910 1.00 91.38 114 VAL A C 1
ATOM 835 O O . VAL A 1 114 ? 1.953 3.171 -20.246 1.00 91.38 114 VAL A O 1
ATOM 838 N N . ALA A 1 115 ? 1.859 1.602 -18.647 1.00 91.75 115 ALA A N 1
ATOM 839 C CA . ALA A 1 115 ? 1.851 2.535 -17.534 1.00 91.75 115 ALA A CA 1
ATOM 840 C C . ALA A 1 115 ? 2.759 2.022 -16.423 1.00 91.75 115 ALA A C 1
ATOM 842 O O . ALA A 1 115 ? 3.230 0.886 -16.459 1.00 91.75 115 ALA A O 1
ATOM 843 N N . GLY A 1 116 ? 3.000 2.860 -15.427 1.00 93.88 116 GLY A N 1
ATOM 844 C CA . GLY A 1 116 ? 3.785 2.482 -14.269 1.00 93.88 116 GLY A CA 1
ATOM 845 C C . GLY A 1 116 ? 3.582 3.442 -13.109 1.00 93.88 116 GLY A C 1
ATOM 846 O O . GLY A 1 116 ? 2.803 4.392 -13.184 1.00 93.88 116 GLY A O 1
ATOM 847 N N . TRP A 1 117 ? 4.297 3.172 -12.028 1.00 95.75 117 TRP A N 1
ATOM 848 C CA . TRP A 1 117 ? 4.237 3.893 -10.770 1.00 95.75 117 TRP A CA 1
ATOM 849 C C . TRP A 1 117 ? 5.525 4.683 -10.557 1.00 95.75 117 TRP A C 1
ATOM 851 O O . TRP A 1 117 ? 6.628 4.153 -10.708 1.00 95.75 117 TRP A O 1
ATOM 861 N N . HIS A 1 118 ? 5.379 5.943 -10.158 1.00 94.94 118 HIS A N 1
ATOM 862 C CA . HIS A 1 118 ? 6.482 6.823 -9.785 1.00 94.94 118 HIS A CA 1
ATOM 863 C C . HIS A 1 118 ? 6.128 7.636 -8.541 1.00 94.94 118 HIS A C 1
ATOM 865 O O . HIS A 1 118 ? 4.952 7.859 -8.266 1.00 94.94 118 HIS A O 1
ATOM 871 N N . GLY A 1 119 ? 7.148 8.092 -7.808 1.00 93.50 119 GLY A N 1
ATOM 872 C CA . GLY A 1 119 ? 6.975 8.890 -6.589 1.00 93.50 119 GLY A CA 1
ATOM 873 C C . GLY A 1 119 ? 7.096 10.399 -6.786 1.00 93.50 119 GLY A C 1
ATOM 874 O O . GLY A 1 119 ? 7.204 11.151 -5.822 1.00 93.50 119 GLY A O 1
ATOM 875 N N . THR A 1 120 ? 7.147 10.857 -8.035 1.00 92.06 120 THR A N 1
ATOM 876 C CA . THR A 1 120 ? 7.295 12.282 -8.342 1.00 92.06 120 THR A CA 1
ATOM 877 C C . THR A 1 120 ? 5.947 12.989 -8.393 1.00 92.06 120 THR A C 1
ATOM 879 O O . THR A 1 120 ? 5.010 12.500 -9.024 1.00 92.06 120 THR A O 1
ATOM 882 N N . GLN A 1 121 ? 5.882 14.169 -7.786 1.00 87.88 121 GLN A N 1
ATOM 883 C CA . GLN A 1 121 ? 4.763 15.102 -7.849 1.00 87.88 121 GLN A CA 1
ATOM 884 C C . GLN A 1 121 ? 5.198 16.394 -8.543 1.00 87.88 121 GLN A C 1
ATOM 886 O O . GLN A 1 121 ? 6.331 16.850 -8.363 1.00 87.88 121 GLN A O 1
ATOM 891 N N . THR A 1 122 ? 4.281 16.981 -9.312 1.00 89.50 122 THR A N 1
ATOM 892 C CA . THR A 1 122 ? 4.474 18.283 -9.957 1.00 89.50 122 THR A CA 1
ATOM 893 C C . THR A 1 122 ? 3.806 19.371 -9.139 1.00 89.50 122 THR A C 1
ATOM 895 O O . THR A 1 122 ? 2.585 19.391 -9.006 1.00 89.50 122 THR A O 1
ATOM 898 N N . ASN A 1 123 ? 4.607 20.303 -8.633 1.00 89.12 123 ASN A N 1
ATOM 899 C CA . ASN A 1 123 ? 4.133 21.482 -7.921 1.00 89.12 123 ASN A CA 1
ATOM 900 C C . ASN A 1 123 ? 4.224 22.694 -8.840 1.00 89.12 123 ASN A C 1
ATOM 902 O O . ASN A 1 123 ? 5.294 22.972 -9.383 1.00 89.12 123 ASN A O 1
ATOM 906 N N . ILE A 1 124 ? 3.119 23.419 -8.989 1.00 92.31 124 ILE A N 1
ATOM 907 C CA . ILE A 1 124 ? 3.068 24.667 -9.750 1.00 92.31 124 ILE A CA 1
ATOM 908 C C . ILE A 1 124 ? 3.007 25.818 -8.749 1.00 92.31 124 ILE A C 1
ATOM 910 O O . ILE A 1 124 ? 2.105 25.864 -7.911 1.00 92.31 124 ILE A O 1
ATOM 914 N N . ASP A 1 125 ? 3.985 26.719 -8.805 1.00 92.06 125 ASP A N 1
ATOM 915 C CA . ASP A 1 125 ? 4.003 27.904 -7.949 1.00 92.06 125 ASP A CA 1
ATOM 916 C C . ASP A 1 125 ? 2.976 28.964 -8.402 1.00 92.06 125 ASP A C 1
ATOM 918 O O . ASP A 1 125 ? 2.355 28.864 -9.462 1.00 92.06 125 ASP A O 1
ATOM 922 N N . ALA A 1 126 ? 2.800 30.021 -7.603 1.00 93.50 126 ALA A N 1
ATOM 923 C CA . ALA A 1 126 ? 1.868 31.112 -7.913 1.00 93.50 126 ALA A CA 1
ATOM 924 C C . ALA A 1 126 ? 2.203 31.875 -9.214 1.00 93.50 126 ALA A C 1
ATOM 926 O O . ALA A 1 126 ? 1.354 32.595 -9.736 1.00 93.50 126 ALA A O 1
ATOM 927 N N . ASN A 1 127 ? 3.423 31.719 -9.735 1.00 93.88 127 ASN A N 1
ATOM 928 C CA . ASN A 1 127 ? 3.891 32.334 -10.973 1.00 93.88 127 ASN A CA 1
ATOM 929 C C . ASN A 1 127 ? 3.770 31.383 -12.179 1.00 93.88 127 ASN A C 1
ATOM 931 O O . ASN A 1 127 ? 4.134 31.765 -13.290 1.00 93.88 127 ASN A O 1
ATOM 935 N N . GLY A 1 128 ? 3.266 30.160 -11.980 1.00 91.31 128 GLY A N 1
ATOM 936 C CA . GLY A 1 128 ? 3.123 29.146 -13.021 1.00 91.31 128 GLY A CA 1
ATOM 937 C C . GLY A 1 128 ? 4.378 28.307 -13.278 1.00 91.31 128 GLY A C 1
ATOM 938 O O . GLY A 1 128 ? 4.394 27.542 -14.242 1.00 91.31 128 GLY A O 1
ATOM 939 N N . ASN A 1 129 ? 5.424 28.409 -12.452 1.00 91.62 129 ASN A N 1
ATOM 940 C CA . ASN A 1 129 ? 6.616 27.577 -12.607 1.00 91.62 129 ASN A CA 1
ATOM 941 C C . ASN A 1 129 ? 6.378 26.187 -12.017 1.00 91.62 129 ASN A C 1
ATOM 943 O O . ASN A 1 129 ? 5.992 26.049 -10.855 1.00 91.62 129 ASN A O 1
ATOM 947 N N . ALA A 1 130 ? 6.656 25.158 -12.816 1.00 90.06 130 ALA A N 1
ATOM 948 C CA . ALA A 1 130 ? 6.586 23.770 -12.388 1.00 90.06 130 ALA A CA 1
ATOM 949 C C . ALA A 1 130 ? 7.900 23.328 -11.728 1.00 90.06 130 ALA A C 1
ATOM 951 O O . ALA A 1 130 ? 8.988 23.568 -12.251 1.00 90.06 130 ALA A O 1
ATOM 952 N N . SER A 1 131 ? 7.791 22.625 -10.606 1.00 88.56 131 SER A N 1
ATOM 953 C CA . SER A 1 131 ? 8.897 21.955 -9.925 1.00 88.56 131 SER A CA 1
ATOM 954 C C . SER A 1 131 ? 8.529 20.504 -9.629 1.00 88.56 131 SER A C 1
ATOM 956 O O . SER A 1 131 ? 7.376 20.201 -9.321 1.00 88.56 131 SER A O 1
ATOM 958 N N . GLN A 1 132 ? 9.512 19.610 -9.741 1.00 89.56 132 GLN A N 1
ATOM 959 C CA . GLN A 1 132 ? 9.342 18.185 -9.470 1.00 89.56 132 GLN A CA 1
ATOM 960 C C . GLN A 1 132 ? 9.907 17.852 -8.094 1.00 89.56 132 GLN A C 1
ATOM 962 O O . GLN A 1 132 ? 11.052 18.185 -7.792 1.00 89.56 132 GLN A O 1
ATOM 967 N N . THR A 1 133 ? 9.124 17.158 -7.277 1.00 91.00 133 THR A N 1
ATOM 968 C CA . THR A 1 133 ? 9.576 16.634 -5.982 1.00 91.00 133 THR A CA 1
ATOM 969 C C . THR A 1 133 ? 9.283 15.150 -5.904 1.00 91.00 133 THR A C 1
ATOM 971 O O . THR A 1 133 ? 8.191 14.734 -6.279 1.00 91.00 133 THR A O 1
ATOM 974 N N . ASN A 1 134 ? 10.225 14.359 -5.397 1.00 93.44 134 ASN A N 1
ATOM 975 C CA . ASN A 1 134 ? 10.000 12.945 -5.119 1.00 93.44 134 ASN A CA 1
ATOM 976 C C . ASN A 1 134 ? 9.680 12.758 -3.632 1.00 93.44 134 ASN A C 1
ATOM 978 O O . ASN A 1 134 ? 10.466 13.172 -2.781 1.00 93.44 134 ASN A O 1
ATOM 982 N N . ASP A 1 135 ? 8.536 12.153 -3.322 1.00 91.94 135 ASP A N 1
ATOM 983 C CA . ASP A 1 135 ? 8.075 11.926 -1.945 1.00 91.94 135 ASP A CA 1
ATOM 984 C C . ASP A 1 135 ? 8.469 10.542 -1.389 1.00 91.94 135 ASP A C 1
ATOM 986 O O . ASP A 1 135 ? 8.162 10.212 -0.241 1.00 91.94 135 ASP A O 1
ATOM 990 N N . GLY A 1 136 ? 9.159 9.722 -2.189 1.00 94.12 136 GLY A N 1
ATOM 991 C CA . GLY A 1 136 ? 9.556 8.364 -1.825 1.00 94.12 136 GLY A CA 1
ATOM 992 C C . GLY A 1 136 ? 8.395 7.367 -1.760 1.00 94.12 136 GLY A C 1
ATOM 993 O O . GLY A 1 136 ? 8.568 6.285 -1.194 1.00 94.12 136 GLY A O 1
ATOM 994 N N . SER A 1 137 ? 7.225 7.698 -2.318 1.00 95.50 137 SER A N 1
ATOM 995 C CA . SER A 1 137 ? 6.060 6.804 -2.374 1.00 95.50 137 SER A CA 1
ATOM 996 C C . SER A 1 137 ? 6.293 5.568 -3.237 1.00 95.50 137 SER A C 1
ATOM 998 O O . SER A 1 137 ? 5.651 4.547 -3.005 1.00 95.50 137 SER A O 1
ATOM 1000 N N . VAL A 1 138 ? 7.225 5.610 -4.193 1.00 97.88 138 VAL A N 1
ATOM 1001 C CA . VAL A 1 138 ? 7.596 4.444 -5.002 1.00 97.88 138 VAL A CA 1
ATOM 1002 C C . VAL A 1 138 ? 9.093 4.204 -4.914 1.00 97.88 138 VAL A C 1
ATOM 1004 O O . VAL A 1 138 ? 9.896 5.079 -5.248 1.00 97.88 138 VAL A O 1
ATOM 1007 N N . LYS A 1 139 ? 9.465 3.000 -4.475 1.00 97.81 139 LYS A N 1
ATOM 1008 C CA . LYS A 1 139 ? 10.858 2.602 -4.267 1.00 97.81 139 LYS A CA 1
ATOM 1009 C C . LYS A 1 139 ? 11.176 1.256 -4.886 1.00 97.81 139 LYS A C 1
ATOM 1011 O O . LYS A 1 139 ? 10.392 0.322 -4.774 1.00 97.81 139 LYS A O 1
ATOM 1016 N N . TRP A 1 140 ? 12.353 1.150 -5.480 1.00 97.31 140 TRP A N 1
ATOM 1017 C CA . TRP A 1 140 ? 12.952 -0.101 -5.916 1.00 97.31 140 TRP A CA 1
ATOM 1018 C C . TRP A 1 140 ? 13.639 -0.817 -4.749 1.00 97.31 140 TRP A C 1
ATOM 1020 O O . TRP A 1 140 ? 14.366 -0.204 -3.966 1.00 97.31 140 TRP A O 1
ATOM 1030 N N . ASN A 1 141 ? 13.435 -2.128 -4.659 1.00 96.00 141 ASN A N 1
ATOM 1031 C CA . ASN A 1 141 ? 14.126 -3.008 -3.730 1.00 96.00 141 ASN A CA 1
ATOM 1032 C C . ASN A 1 141 ? 15.123 -3.882 -4.501 1.00 96.00 141 ASN A C 1
ATOM 1034 O O . ASN A 1 141 ? 14.744 -4.836 -5.179 1.00 96.00 141 ASN A O 1
ATOM 1038 N N . GLU A 1 142 ? 16.414 -3.571 -4.370 1.00 92.25 142 GLU A N 1
ATOM 1039 C CA . GLU A 1 142 ? 17.478 -4.256 -5.113 1.00 92.25 142 GLU A CA 1
ATOM 1040 C C . GLU A 1 142 ? 17.632 -5.734 -4.718 1.00 92.25 142 GLU A C 1
ATOM 1042 O O . GLU A 1 142 ? 17.958 -6.555 -5.575 1.00 92.25 142 GLU A O 1
ATOM 1047 N N . SER A 1 143 ? 17.363 -6.100 -3.462 1.00 92.19 143 SER A N 1
ATOM 1048 C CA . SER A 1 143 ? 17.493 -7.487 -2.993 1.00 92.19 143 SER A CA 1
ATOM 1049 C C . SER A 1 143 ? 16.335 -8.364 -3.461 1.00 92.19 143 SER A C 1
ATOM 1051 O O . SER A 1 143 ? 16.549 -9.502 -3.866 1.00 92.19 143 SER A O 1
ATOM 1053 N N . ALA A 1 144 ? 15.112 -7.834 -3.415 1.00 93.31 144 ALA A N 1
ATOM 1054 C CA . ALA A 1 144 ? 13.902 -8.574 -3.776 1.00 93.31 144 ALA A CA 1
ATOM 1055 C C . ALA A 1 144 ? 13.489 -8.404 -5.249 1.00 93.31 144 ALA A C 1
ATOM 1057 O O . ALA A 1 144 ? 12.521 -9.022 -5.684 1.00 93.31 144 ALA A O 1
ATOM 1058 N N . LYS A 1 145 ? 14.203 -7.556 -6.003 1.00 94.69 145 LYS A N 1
ATOM 1059 C CA . LYS A 1 145 ? 13.939 -7.223 -7.411 1.00 94.69 145 LYS A CA 1
ATOM 1060 C C . LYS A 1 145 ? 12.486 -6.800 -7.683 1.00 94.69 145 LYS A C 1
ATOM 1062 O O . LYS A 1 145 ? 11.898 -7.153 -8.702 1.00 94.69 145 LYS A O 1
ATOM 1067 N N . ASN A 1 146 ? 11.903 -6.032 -6.768 1.00 96.88 146 ASN A N 1
ATOM 1068 C CA . ASN A 1 146 ? 10.512 -5.588 -6.830 1.00 96.88 146 ASN A CA 1
ATOM 1069 C C . ASN A 1 146 ? 10.374 -4.116 -6.414 1.00 96.88 146 ASN A C 1
ATOM 1071 O O . ASN A 1 146 ? 11.361 -3.464 -6.063 1.00 96.88 146 ASN A O 1
ATOM 1075 N N . PHE A 1 147 ? 9.155 -3.578 -6.480 1.00 98.12 147 PHE A N 1
ATOM 1076 C CA . PHE A 1 147 ? 8.881 -2.200 -6.075 1.00 98.12 147 PHE A CA 1
ATOM 1077 C C . PHE A 1 147 ? 7.942 -2.151 -4.876 1.00 98.12 147 PHE A C 1
ATOM 1079 O O . PHE A 1 147 ? 6.974 -2.902 -4.807 1.00 98.12 147 PHE A O 1
ATOM 1086 N N . THR A 1 148 ? 8.186 -1.215 -3.969 1.00 98.00 148 THR A N 1
ATOM 1087 C CA . THR A 1 148 ? 7.242 -0.831 -2.920 1.00 98.00 148 THR A CA 1
ATOM 1088 C C . THR A 1 148 ? 6.489 0.411 -3.370 1.00 98.00 148 THR A C 1
ATOM 1090 O O . THR A 1 148 ? 7.113 1.396 -3.760 1.00 98.00 148 THR A O 1
ATOM 1093 N N . ILE A 1 149 ? 5.161 0.376 -3.279 1.00 97.31 149 ILE A N 1
ATOM 1094 C CA . ILE A 1 149 ? 4.259 1.493 -3.566 1.00 97.31 149 ILE A CA 1
ATOM 1095 C C . ILE A 1 149 ? 3.523 1.848 -2.276 1.00 97.31 149 ILE A C 1
ATOM 1097 O O . ILE A 1 149 ? 2.813 1.016 -1.711 1.00 97.31 149 ILE A O 1
ATOM 1101 N N . LYS A 1 150 ? 3.661 3.090 -1.822 1.00 96.50 150 LYS A N 1
ATOM 1102 C CA . LYS A 1 150 ? 3.033 3.629 -0.620 1.00 96.50 150 LYS A CA 1
ATOM 1103 C C . LYS A 1 150 ? 2.158 4.820 -0.981 1.00 96.50 150 LYS A C 1
ATOM 1105 O O . LYS A 1 150 ? 2.660 5.852 -1.401 1.00 96.50 150 LYS A O 1
ATOM 1110 N N . ASN A 1 151 ? 0.859 4.697 -0.752 1.00 92.00 151 ASN A N 1
ATOM 1111 C CA . ASN A 1 151 ? -0.079 5.808 -0.850 1.00 92.00 151 ASN A CA 1
ATOM 1112 C C . ASN A 1 151 ? -0.567 6.170 0.557 1.00 92.00 151 ASN A C 1
ATOM 1114 O O . ASN A 1 151 ? -0.801 5.294 1.391 1.00 92.00 151 ASN A O 1
ATOM 1118 N N . SER A 1 152 ? -0.682 7.457 0.850 1.00 91.69 152 SER A N 1
ATOM 1119 C CA . SER A 1 152 ? -1.270 7.942 2.090 1.00 91.69 152 SER A CA 1
ATOM 1120 C C . SER A 1 152 ? -2.214 9.089 1.782 1.00 91.69 152 SER A C 1
ATOM 1122 O O . SER A 1 152 ? -1.847 10.025 1.079 1.00 91.69 152 SER A O 1
ATOM 1124 N N . SER A 1 153 ? -3.419 9.020 2.334 1.00 92.06 153 SER A N 1
ATOM 1125 C CA . SER A 1 153 ? -4.422 10.072 2.230 1.00 92.06 153 SER A CA 1
ATOM 1126 C C . SER A 1 153 ? -4.909 10.442 3.621 1.00 92.06 153 SER A C 1
ATOM 1128 O O . SER A 1 153 ? -5.019 9.579 4.493 1.00 92.06 153 SER A O 1
ATOM 1130 N N . THR A 1 154 ? -5.189 11.725 3.814 1.00 93.94 154 THR A N 1
ATOM 1131 C CA . THR A 1 154 ? -5.796 12.256 5.030 1.00 93.94 154 THR A CA 1
ATOM 1132 C C . THR A 1 154 ? -7.011 13.070 4.621 1.00 93.94 154 THR A C 1
ATOM 1134 O O . THR A 1 154 ? -6.896 13.955 3.772 1.00 93.94 154 THR A O 1
ATOM 1137 N N . ASP A 1 155 ? -8.167 12.770 5.202 1.00 90.31 155 ASP A N 1
ATOM 1138 C CA . ASP A 1 155 ? -9.399 13.502 4.917 1.00 90.31 155 ASP A CA 1
ATOM 1139 C C . ASP A 1 155 ? -9.514 14.802 5.741 1.00 90.31 155 ASP A C 1
ATOM 1141 O O . ASP A 1 155 ? -8.668 15.128 6.580 1.00 90.31 155 ASP A O 1
ATOM 1145 N N . SER A 1 156 ? -10.586 15.568 5.513 1.00 89.69 156 SER A N 1
ATOM 1146 C CA . SER A 1 156 ? -10.859 16.818 6.239 1.00 89.69 156 SER A CA 1
ATOM 1147 C C . SER A 1 156 ? -11.087 16.621 7.742 1.00 89.69 156 SER A C 1
ATOM 1149 O O . SER A 1 156 ? -10.934 17.570 8.512 1.00 89.69 156 SER A O 1
ATOM 1151 N N . THR A 1 157 ? -11.414 15.401 8.174 1.00 89.19 157 THR A N 1
ATOM 1152 C CA . THR A 1 157 ? -11.584 15.037 9.585 1.00 89.19 157 THR A CA 1
ATOM 1153 C C . THR A 1 157 ? -10.266 14.655 10.255 1.00 89.19 157 THR A C 1
ATOM 1155 O O . THR A 1 157 ? -10.241 14.455 11.466 1.00 89.19 157 THR A O 1
ATOM 1158 N N . LYS A 1 158 ? -9.155 14.629 9.501 1.00 92.56 158 LYS A N 1
ATOM 1159 C CA . LYS A 1 158 ? -7.832 14.129 9.908 1.00 92.56 158 LYS A CA 1
ATOM 1160 C C . LYS A 1 158 ? -7.761 12.609 10.061 1.00 92.56 158 LYS A C 1
ATOM 1162 O O . LYS A 1 158 ? -6.773 12.118 10.604 1.00 92.56 158 LYS A O 1
ATOM 1167 N N . SER A 1 159 ? -8.754 11.872 9.566 1.00 92.69 159 SER A N 1
ATOM 1168 C CA . SER A 1 159 ? -8.630 10.421 9.450 1.00 92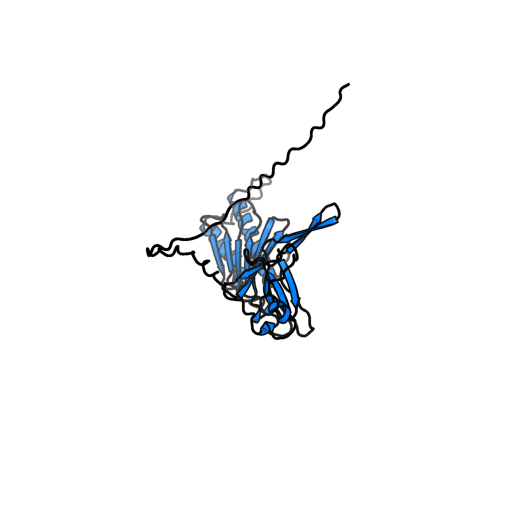.69 159 SER A CA 1
ATOM 1169 C C . SER A 1 159 ? -7.633 10.109 8.341 1.00 92.69 159 SER A C 1
ATOM 1171 O O . SER A 1 159 ? -7.664 10.727 7.273 1.00 92.69 159 SER A O 1
ATOM 1173 N N . LYS A 1 160 ? -6.723 9.175 8.600 1.00 96.12 160 LYS A N 1
ATOM 1174 C CA . LYS A 1 160 ? -5.613 8.841 7.713 1.00 96.12 160 LYS A CA 1
ATOM 1175 C C . LYS A 1 160 ? -5.723 7.398 7.249 1.00 96.12 160 LYS A C 1
ATOM 1177 O O . LYS A 1 160 ? -5.906 6.490 8.051 1.00 96.12 160 LYS A O 1
ATOM 1182 N N . VAL A 1 161 ? -5.530 7.184 5.953 1.00 96.25 161 VAL A N 1
ATOM 1183 C CA . VAL A 1 161 ? -5.403 5.855 5.352 1.00 96.25 161 VAL A CA 1
ATOM 1184 C C . VAL A 1 161 ? -4.032 5.753 4.709 1.00 96.25 161 VAL A C 1
ATOM 1186 O O . VAL A 1 161 ? -3.675 6.571 3.862 1.00 96.25 161 VAL A O 1
ATOM 1189 N N . THR A 1 162 ? -3.260 4.746 5.099 1.00 96.44 162 THR A N 1
ATOM 1190 C CA . THR A 1 162 ? -1.976 4.408 4.484 1.00 96.44 162 THR A CA 1
ATOM 1191 C C . THR A 1 162 ? -2.070 3.028 3.864 1.00 96.44 162 THR A C 1
ATOM 1193 O O . THR A 1 162 ? -2.404 2.060 4.537 1.00 96.44 162 THR A O 1
ATOM 1196 N N . ARG A 1 163 ? -1.738 2.921 2.581 1.00 95.62 163 ARG A N 1
ATOM 1197 C CA . ARG A 1 163 ? -1.695 1.656 1.855 1.00 95.62 163 ARG A CA 1
ATOM 1198 C C . ARG A 1 163 ? -0.292 1.417 1.323 1.00 95.62 163 ARG A C 1
ATOM 1200 O O . ARG A 1 163 ? 0.226 2.243 0.576 1.00 95.62 163 ARG A O 1
ATOM 1207 N N . THR A 1 164 ? 0.301 0.290 1.696 1.00 96.88 164 THR A N 1
ATOM 1208 C CA . THR A 1 164 ? 1.612 -0.157 1.211 1.00 96.88 164 THR A CA 1
ATOM 1209 C C . THR A 1 164 ? 1.440 -1.445 0.426 1.00 96.88 164 THR A C 1
ATOM 1211 O O . THR A 1 164 ? 0.740 -2.347 0.873 1.00 96.88 164 THR A O 1
ATOM 1214 N N . GLN A 1 165 ? 2.042 -1.516 -0.753 1.00 96.75 165 GLN A N 1
ATOM 1215 C CA . GLN A 1 165 ? 1.869 -2.607 -1.706 1.00 96.75 165 GLN A CA 1
ATOM 1216 C C . GLN A 1 165 ? 3.217 -2.977 -2.309 1.00 96.75 165 GLN A C 1
ATOM 1218 O O . GLN A 1 165 ? 4.065 -2.103 -2.504 1.00 96.75 165 GLN A O 1
ATOM 1223 N N . THR A 1 166 ? 3.386 -4.243 -2.661 1.00 97.56 166 THR A N 1
ATOM 1224 C CA . THR A 1 166 ? 4.543 -4.711 -3.418 1.00 97.56 166 THR A CA 1
ATOM 1225 C C . THR A 1 166 ? 4.130 -4.976 -4.858 1.00 97.56 166 THR A C 1
ATOM 1227 O O . THR A 1 166 ? 3.167 -5.686 -5.117 1.00 97.56 166 THR A O 1
ATOM 1230 N N . LEU A 1 167 ? 4.857 -4.407 -5.812 1.00 96.94 167 LEU A N 1
ATOM 1231 C CA . LEU A 1 167 ? 4.699 -4.683 -7.233 1.00 96.94 167 LEU A CA 1
ATOM 1232 C C . LEU A 1 167 ? 5.806 -5.635 -7.681 1.00 96.94 167 LEU A C 1
ATOM 1234 O O . LEU A 1 167 ? 6.986 -5.281 -7.640 1.00 96.94 167 LEU A O 1
ATOM 1238 N N . ILE A 1 168 ? 5.414 -6.817 -8.143 1.00 95.50 168 ILE A N 1
ATOM 1239 C CA . ILE A 1 168 ? 6.300 -7.808 -8.752 1.00 95.50 168 ILE A CA 1
ATOM 1240 C C . ILE A 1 168 ? 6.239 -7.638 -10.277 1.00 95.50 168 ILE A C 1
ATOM 1242 O O . ILE A 1 168 ? 5.209 -7.980 -10.868 1.00 95.50 168 ILE A O 1
ATOM 1246 N N . PRO A 1 169 ? 7.318 -7.164 -10.932 1.00 94.62 169 PRO A N 1
ATOM 1247 C CA . PRO A 1 169 ? 7.309 -6.880 -12.370 1.00 94.62 169 PRO A CA 1
ATOM 1248 C C . PRO A 1 169 ? 6.902 -8.080 -13.228 1.00 94.62 169 PRO A C 1
ATOM 1250 O O . PRO A 1 169 ? 6.091 -7.944 -14.142 1.00 94.62 169 PRO A O 1
ATOM 1253 N N . GLU A 1 170 ? 7.389 -9.273 -12.880 1.00 92.31 170 GLU A N 1
ATOM 1254 C CA . GLU A 1 170 ? 7.127 -10.526 -13.602 1.00 92.31 170 GLU A CA 1
ATOM 1255 C C . GLU A 1 170 ? 5.631 -10.849 -13.719 1.00 92.31 170 GLU A C 1
ATOM 1257 O O . GLU A 1 170 ? 5.185 -11.440 -14.703 1.00 92.31 170 GLU A O 1
ATOM 1262 N N . LYS A 1 171 ? 4.835 -10.423 -12.733 1.00 92.50 171 LYS A N 1
ATOM 1263 C CA . LYS A 1 171 ? 3.398 -10.694 -12.662 1.00 92.50 171 LYS A CA 1
ATOM 1264 C C . LYS A 1 171 ? 2.543 -9.632 -13.354 1.00 92.50 171 LYS A C 1
ATOM 1266 O O . LYS A 1 171 ? 1.373 -9.896 -13.599 1.00 92.50 171 LYS A O 1
ATOM 1271 N N . THR A 1 172 ? 3.084 -8.455 -13.666 1.00 93.50 172 THR A N 1
ATOM 1272 C CA . THR A 1 172 ? 2.313 -7.346 -14.263 1.00 93.50 172 THR A CA 1
ATOM 1273 C C . THR A 1 172 ? 1.770 -7.705 -15.643 1.00 93.50 172 THR A C 1
ATOM 1275 O O . THR A 1 172 ? 2.524 -8.196 -16.481 1.00 93.50 172 THR A O 1
ATOM 1278 N N . ALA A 1 173 ? 0.467 -7.489 -15.866 1.00 90.88 173 ALA A N 1
ATOM 1279 C CA . ALA A 1 173 ? -0.249 -7.852 -17.094 1.00 90.88 173 ALA A CA 1
ATOM 1280 C C . ALA A 1 173 ? 0.073 -9.267 -17.606 1.00 90.88 173 ALA A C 1
ATOM 1282 O O . ALA A 1 173 ? 0.099 -9.523 -18.807 1.00 90.88 173 ALA A O 1
ATOM 1283 N N . ASN A 1 174 ? 0.323 -10.214 -16.696 1.00 88.88 174 ASN A N 1
ATOM 1284 C CA . ASN A 1 174 ? 0.516 -11.621 -17.050 1.00 88.88 174 ASN A CA 1
ATOM 1285 C C . ASN A 1 174 ? -0.765 -12.262 -17.616 1.00 88.88 174 ASN A C 1
ATOM 1287 O O . ASN A 1 174 ? -0.695 -13.290 -18.283 1.00 88.88 174 ASN A O 1
ATOM 1291 N N . ASP A 1 175 ? -1.913 -11.639 -17.359 1.00 86.25 175 ASP A N 1
ATOM 1292 C CA . ASP A 1 175 ? -3.224 -11.945 -17.922 1.00 86.25 175 ASP A CA 1
ATOM 1293 C C . ASP A 1 175 ? -3.506 -11.217 -19.253 1.00 86.25 175 ASP A C 1
ATOM 1295 O O . ASP A 1 175 ? -4.590 -11.380 -19.817 1.00 86.25 175 ASP A O 1
ATOM 1299 N N . GLY A 1 176 ? -2.559 -10.397 -19.728 1.00 82.69 176 GLY A N 1
ATOM 1300 C CA . GLY A 1 176 ? -2.664 -9.565 -20.929 1.00 82.69 176 GLY A CA 1
ATOM 1301 C C . GLY A 1 176 ? -3.501 -8.293 -20.762 1.00 82.69 176 GLY A C 1
ATOM 1302 O O . GLY A 1 176 ? -3.584 -7.483 -21.679 1.00 82.69 176 GLY A O 1
ATOM 1303 N N . LYS A 1 177 ? -4.134 -8.057 -19.608 1.00 86.31 177 LYS A N 1
ATOM 1304 C CA . LYS A 1 177 ? -5.196 -7.038 -19.497 1.00 86.31 177 LYS A CA 1
ATOM 1305 C C . LYS A 1 177 ? -4.984 -6.027 -18.392 1.00 86.31 177 LYS A C 1
ATOM 1307 O O . LYS A 1 177 ? -5.489 -4.912 -18.507 1.00 86.31 177 LYS A O 1
ATOM 1312 N N . ASN A 1 178 ? -4.286 -6.390 -17.320 1.00 87.38 178 ASN A N 1
ATOM 1313 C CA . ASN A 1 178 ? -4.226 -5.536 -16.145 1.00 87.38 178 ASN A CA 1
ATOM 1314 C C . ASN A 1 178 ? -2.825 -5.466 -15.538 1.00 87.38 178 ASN A C 1
ATOM 1316 O O . ASN A 1 178 ? -2.270 -6.442 -15.051 1.00 87.38 178 ASN A O 1
ATOM 1320 N N . LEU A 1 179 ? -2.273 -4.257 -15.462 1.00 87.12 179 LEU A N 1
ATOM 1321 C CA . LEU A 1 179 ? -0.978 -4.013 -14.823 1.00 87.12 179 LEU A CA 1
ATOM 1322 C C . LEU A 1 179 ? -0.997 -4.332 -13.319 1.00 87.12 179 LEU A C 1
ATOM 1324 O O . LEU A 1 179 ? 0.040 -4.651 -12.737 1.00 87.12 179 LEU A O 1
ATOM 1328 N N . HIS A 1 180 ? -2.174 -4.288 -12.690 1.00 90.69 180 HIS A N 1
ATOM 1329 C CA . HIS A 1 180 ? -2.334 -4.530 -11.262 1.00 90.69 180 HIS A CA 1
ATOM 1330 C C . HIS A 1 180 ? -2.203 -6.001 -10.853 1.00 90.69 180 HIS A C 1
ATOM 1332 O O . HIS A 1 180 ? -2.105 -6.271 -9.660 1.00 90.69 180 HIS A O 1
ATOM 1338 N N . THR A 1 181 ? -2.133 -6.954 -11.788 1.00 91.50 181 THR A N 1
ATOM 1339 C CA . THR A 1 181 ? -1.844 -8.365 -11.460 1.00 91.50 181 THR A CA 1
ATOM 1340 C C . THR A 1 181 ? -0.481 -8.551 -10.787 1.00 91.50 181 THR A C 1
ATOM 1342 O O . THR A 1 181 ? -0.241 -9.557 -10.122 1.00 91.50 181 THR A O 1
ATOM 1345 N N . GLY A 1 182 ? 0.420 -7.572 -10.931 1.00 92.69 182 GLY A N 1
ATOM 1346 C CA . GLY A 1 182 ? 1.696 -7.545 -10.223 1.00 92.69 182 GLY A CA 1
ATOM 1347 C C . GLY A 1 182 ? 1.617 -7.097 -8.767 1.00 92.69 182 GLY A C 1
ATOM 1348 O O . GLY A 1 182 ? 2.609 -7.238 -8.056 1.00 92.69 182 GLY A O 1
ATOM 1349 N N . ILE A 1 183 ? 0.482 -6.555 -8.321 1.00 95.19 183 ILE A N 1
ATOM 1350 C CA . ILE A 1 183 ? 0.308 -6.026 -6.970 1.00 95.19 183 ILE A CA 1
ATOM 1351 C C . ILE A 1 183 ? 0.016 -7.164 -5.991 1.00 95.19 183 ILE A C 1
ATOM 1353 O O . ILE A 1 183 ? -0.990 -7.865 -6.102 1.00 95.19 183 ILE A O 1
ATOM 1357 N N . VAL A 1 184 ? 0.890 -7.301 -5.000 1.00 94.62 184 VAL A N 1
ATOM 1358 C CA . VAL A 1 184 ? 0.811 -8.277 -3.912 1.00 94.62 184 VAL A CA 1
ATOM 1359 C C . VAL A 1 184 ? 1.099 -7.618 -2.562 1.00 94.62 184 VAL A C 1
ATOM 1361 O O . VAL A 1 184 ? 1.498 -6.450 -2.506 1.00 94.62 184 VAL A O 1
ATOM 1364 N N . ASP A 1 185 ? 0.901 -8.377 -1.482 1.00 94.50 185 ASP A N 1
ATOM 1365 C CA . ASP A 1 185 ? 1.242 -7.990 -0.104 1.00 94.50 185 ASP A CA 1
ATOM 1366 C C . ASP A 1 185 ? 0.690 -6.605 0.270 1.00 94.50 185 ASP A C 1
ATOM 1368 O O . ASP A 1 185 ? 1.397 -5.697 0.719 1.00 94.50 185 ASP A O 1
ATOM 1372 N N . ILE A 1 186 ? -0.608 -6.428 0.036 1.00 95.44 186 ILE A N 1
ATOM 1373 C CA . ILE A 1 186 ? -1.310 -5.174 0.267 1.00 95.44 186 ILE A CA 1
ATOM 1374 C C . ILE A 1 186 ? -1.564 -5.043 1.762 1.00 95.44 186 ILE A C 1
ATOM 1376 O O . ILE A 1 186 ? -2.358 -5.776 2.345 1.00 95.44 186 ILE A O 1
ATOM 1380 N N . ASN A 1 187 ? -0.916 -4.065 2.376 1.00 95.81 187 ASN A N 1
ATOM 1381 C CA . ASN A 1 187 ? -1.139 -3.687 3.759 1.00 95.81 187 ASN A CA 1
ATOM 1382 C C . ASN A 1 187 ? -1.909 -2.367 3.781 1.00 95.81 187 ASN A C 1
ATOM 1384 O O . ASN A 1 187 ? -1.439 -1.373 3.218 1.00 95.81 187 ASN A O 1
ATOM 1388 N N . THR A 1 188 ? -3.063 -2.349 4.442 1.00 95.94 188 THR A N 1
ATOM 1389 C CA . THR A 1 188 ? -3.858 -1.135 4.653 1.00 95.94 188 THR A CA 1
ATOM 1390 C C . THR A 1 188 ? -3.920 -0.830 6.142 1.00 95.94 188 THR A C 1
ATOM 1392 O O . THR A 1 188 ? -4.301 -1.682 6.941 1.00 95.94 188 THR A O 1
ATOM 1395 N N . GLU A 1 189 ? -3.559 0.397 6.495 1.00 97.12 189 GLU A N 1
ATOM 1396 C CA . GLU A 1 189 ? -3.651 0.964 7.835 1.00 97.12 189 GLU A CA 1
ATOM 1397 C C . GLU A 1 189 ? -4.616 2.151 7.798 1.00 97.12 189 GLU A C 1
ATOM 1399 O O . GLU A 1 189 ? -4.443 3.088 7.016 1.00 97.12 189 GLU A O 1
ATOM 1404 N N . TYR A 1 190 ? -5.638 2.095 8.638 1.00 96.69 190 TYR A N 1
ATOM 1405 C CA . TYR A 1 190 ? -6.595 3.155 8.906 1.00 96.69 190 TYR A CA 1
ATOM 1406 C C . TYR A 1 190 ? -6.347 3.695 10.309 1.00 96.69 190 TYR A C 1
ATOM 1408 O O . TYR A 1 190 ? -6.241 2.927 11.261 1.00 96.69 190 TYR A O 1
ATOM 1416 N N . GLU A 1 191 ? -6.285 5.011 10.445 1.00 96.88 191 GLU A N 1
ATOM 1417 C CA . GLU A 1 191 ? -6.236 5.706 11.725 1.00 96.88 191 GLU A CA 1
ATOM 1418 C C . GLU A 1 191 ? -7.343 6.758 11.731 1.00 96.88 191 GLU A C 1
ATOM 1420 O O . GLU A 1 191 ? -7.375 7.650 10.878 1.00 96.88 191 GLU A O 1
ATOM 1425 N N . SER A 1 192 ? -8.279 6.636 12.669 1.00 96.06 192 SER A N 1
ATOM 1426 C CA . SER A 1 192 ? -9.387 7.576 12.779 1.00 96.06 192 SER A CA 1
ATOM 1427 C C . SER A 1 192 ? -8.924 8.947 13.270 1.00 96.06 192 SER A C 1
ATOM 1429 O O . SER A 1 192 ? -7.891 9.099 13.929 1.00 96.06 192 SER A O 1
ATOM 1431 N N . SER A 1 193 ? -9.773 9.945 13.051 1.00 94.50 193 SER A N 1
ATOM 1432 C CA . SER A 1 193 ? -9.743 11.175 13.836 1.00 94.50 193 SER A CA 1
ATOM 1433 C C . SER A 1 193 ? -9.945 10.902 15.337 1.00 94.50 193 SER A C 1
ATOM 1435 O O . SER A 1 193 ? -10.368 9.816 15.752 1.00 94.50 193 SER A O 1
ATOM 1437 N N . THR A 1 194 ? -9.606 11.888 16.171 1.00 94.69 194 THR A N 1
ATOM 1438 C CA . THR A 1 194 ? -9.774 11.797 17.627 1.00 94.69 194 THR A CA 1
ATOM 1439 C C . THR A 1 194 ? -11.166 12.269 18.044 1.00 94.69 194 THR A C 1
ATOM 1441 O O . THR A 1 194 ? -11.547 13.396 17.734 1.00 94.69 194 THR A O 1
ATOM 1444 N N . ILE A 1 195 ? -11.886 11.446 18.807 1.00 93.06 195 ILE A N 1
ATOM 1445 C CA . ILE A 1 195 ? -13.189 11.762 19.407 1.00 93.06 195 ILE A CA 1
ATOM 1446 C C . ILE A 1 195 ? -13.037 11.652 20.924 1.00 93.06 195 ILE A C 1
ATOM 1448 O O . ILE A 1 195 ? -12.676 10.594 21.421 1.00 93.06 195 ILE A O 1
ATOM 1452 N N . ALA A 1 196 ? -13.258 12.745 21.662 1.00 91.75 196 ALA A N 1
ATOM 1453 C CA . ALA A 1 196 ? -13.106 12.790 23.126 1.00 91.75 196 ALA A CA 1
ATOM 1454 C C . ALA A 1 196 ? -11.771 12.200 23.649 1.00 91.75 196 ALA A C 1
ATOM 1456 O O . ALA A 1 196 ? -11.733 11.450 24.618 1.00 91.75 196 ALA A O 1
ATOM 1457 N N . GLY A 1 197 ? -10.655 12.491 22.968 1.00 91.75 197 GLY A N 1
ATOM 1458 C CA . GLY A 1 197 ? -9.332 11.948 23.318 1.00 91.75 197 GLY A CA 1
ATOM 1459 C C . GLY A 1 197 ? -9.102 10.484 22.910 1.00 91.75 197 GLY A C 1
ATOM 1460 O O . GLY A 1 197 ? -7.980 9.994 23.024 1.00 91.75 197 GLY A O 1
ATOM 1461 N N . GLN A 1 198 ? -10.124 9.811 22.382 1.00 94.44 198 GLN A N 1
ATOM 1462 C CA . GLN A 1 198 ? -10.070 8.443 21.880 1.00 94.44 198 GLN A CA 1
ATOM 1463 C C . GLN A 1 198 ? -9.822 8.411 20.375 1.00 94.44 198 GLN A C 1
ATOM 1465 O O . GLN A 1 198 ? -10.184 9.332 19.643 1.00 94.44 198 GLN A O 1
ATOM 1470 N N . ARG A 1 199 ? -9.215 7.330 19.899 1.00 95.19 199 ARG A N 1
ATOM 1471 C CA . ARG A 1 199 ? -9.047 7.033 18.473 1.00 95.19 199 ARG A CA 1
ATOM 1472 C C . ARG A 1 199 ? -9.017 5.529 18.279 1.00 95.19 199 ARG A C 1
ATOM 1474 O O . ARG A 1 199 ? -8.799 4.788 19.236 1.00 95.19 199 ARG A O 1
ATOM 1481 N N . VAL A 1 200 ? -9.166 5.107 17.036 1.00 96.81 200 VAL A N 1
ATOM 1482 C CA . VAL A 1 200 ? -9.104 3.702 16.658 1.00 96.81 200 VAL A CA 1
ATOM 1483 C C . VAL A 1 200 ? -8.207 3.518 15.444 1.00 96.81 200 VAL A C 1
ATOM 1485 O O . VAL A 1 200 ? -8.132 4.376 14.559 1.00 96.81 200 VAL A O 1
ATOM 1488 N N . LYS A 1 201 ? -7.496 2.395 15.426 1.00 97.19 201 LYS A N 1
ATOM 1489 C CA . LYS A 1 201 ? -6.645 1.970 14.325 1.00 97.19 201 LYS A CA 1
ATOM 1490 C C . LYS A 1 201 ? -7.157 0.660 13.761 1.00 97.19 201 LYS A C 1
ATOM 1492 O O . LYS A 1 201 ? -7.421 -0.270 14.509 1.00 97.19 201 LYS A O 1
ATOM 1497 N N . GLY A 1 202 ? -7.282 0.587 12.445 1.00 96.62 202 GLY A N 1
ATOM 1498 C CA . GLY A 1 202 ? -7.619 -0.629 11.718 1.00 96.62 202 GLY A CA 1
ATOM 1499 C C . GLY A 1 202 ? -6.451 -1.055 10.843 1.00 96.62 202 GLY A C 1
ATOM 1500 O O . GLY A 1 202 ? -5.923 -0.241 10.093 1.00 96.62 202 GLY A O 1
ATOM 1501 N N . ILE A 1 203 ? -6.051 -2.321 10.892 1.00 96.69 203 ILE A N 1
ATOM 1502 C CA . ILE A 1 203 ? -4.958 -2.854 10.072 1.00 96.69 203 ILE A CA 1
ATOM 1503 C C . ILE A 1 203 ? -5.437 -4.116 9.370 1.00 96.69 203 ILE A C 1
ATOM 1505 O O . ILE A 1 203 ? -5.964 -5.017 10.016 1.00 96.69 203 ILE A O 1
ATOM 1509 N N . THR A 1 204 ? -5.202 -4.215 8.063 1.00 95.69 204 THR A N 1
ATOM 1510 C CA . THR A 1 204 ? -5.475 -5.434 7.295 1.00 95.69 204 THR A CA 1
ATOM 1511 C C . THR A 1 204 ? -4.353 -5.772 6.320 1.00 95.69 204 THR A C 1
ATOM 1513 O O . THR A 1 204 ? -3.600 -4.893 5.885 1.00 95.69 204 THR A O 1
ATOM 1516 N N . LYS A 1 205 ? -4.245 -7.062 5.989 1.00 93.50 205 LYS A N 1
ATOM 1517 C CA . LYS A 1 205 ? -3.288 -7.613 5.027 1.00 93.50 205 LYS A CA 1
ATOM 1518 C C . LYS A 1 205 ? -4.018 -8.467 3.998 1.00 93.50 205 LYS A C 1
ATOM 1520 O O . LYS A 1 205 ? -4.694 -9.417 4.381 1.00 93.50 205 LYS A O 1
ATOM 1525 N N . GLN A 1 206 ? -3.828 -8.155 2.721 1.00 92.75 206 GLN A N 1
ATOM 1526 C CA . GLN A 1 206 ? -4.390 -8.889 1.588 1.00 92.75 206 GLN A CA 1
ATOM 1527 C C . GLN A 1 206 ? -3.257 -9.422 0.711 1.00 92.75 206 GLN A C 1
ATOM 1529 O O . GLN A 1 206 ? -2.264 -8.726 0.477 1.00 92.75 206 GLN A O 1
ATOM 1534 N N . GLN A 1 207 ? -3.401 -10.635 0.181 1.00 90.38 207 GLN A N 1
ATOM 1535 C CA . GLN A 1 207 ? -2.379 -11.208 -0.703 1.00 90.38 207 GLN A CA 1
ATOM 1536 C C . GLN A 1 207 ? -2.341 -10.534 -2.078 1.00 90.38 207 GLN A C 1
ATOM 1538 O O . GLN A 1 207 ? -1.285 -10.469 -2.705 1.00 90.38 207 GLN A O 1
ATOM 1543 N N . ASN A 1 208 ? -3.487 -10.050 -2.556 1.00 89.25 208 ASN A N 1
ATOM 1544 C CA . ASN A 1 208 ? -3.655 -9.325 -3.814 1.00 89.25 208 ASN A CA 1
ATOM 1545 C C . ASN A 1 208 ? -4.979 -8.533 -3.785 1.00 89.25 208 ASN A C 1
ATOM 1547 O O . ASN A 1 208 ? -5.700 -8.552 -2.790 1.00 89.25 208 ASN A O 1
ATOM 1551 N N . LEU A 1 209 ? -5.291 -7.813 -4.866 1.00 83.69 209 LEU A N 1
ATOM 1552 C CA . LEU A 1 209 ? -6.478 -6.949 -4.953 1.00 83.69 209 LEU A CA 1
ATOM 1553 C C . LEU A 1 209 ? -7.819 -7.689 -4.928 1.00 83.69 209 LEU A C 1
ATOM 1555 O O . LEU A 1 209 ? -8.843 -7.075 -4.639 1.00 83.69 209 LEU A O 1
ATOM 1559 N N . GLU A 1 210 ? -7.820 -8.974 -5.263 1.00 81.75 210 GLU A N 1
ATOM 1560 C CA . GLU A 1 210 ? -9.014 -9.816 -5.343 1.00 81.75 210 GLU A CA 1
ATOM 1561 C C . GLU A 1 210 ? -9.240 -10.622 -4.059 1.00 81.75 210 GLU A C 1
ATOM 1563 O O . GLU A 1 210 ? -10.273 -11.279 -3.909 1.00 81.75 210 GLU A O 1
ATOM 1568 N N . ASP A 1 211 ? -8.287 -10.575 -3.127 1.00 84.25 211 ASP A N 1
ATOM 1569 C CA . ASP A 1 211 ? -8.354 -11.291 -1.866 1.00 84.25 211 ASP A CA 1
ATOM 1570 C C . ASP A 1 211 ? -9.414 -10.671 -0.943 1.00 84.25 211 ASP A C 1
ATOM 1572 O O . ASP A 1 211 ? -9.253 -9.578 -0.391 1.00 84.25 211 ASP A O 1
ATOM 1576 N N . LYS A 1 212 ? -10.525 -11.400 -0.805 1.00 79.75 212 LYS A N 1
ATOM 1577 C CA . LYS A 1 212 ? -11.659 -11.054 0.064 1.00 79.75 212 LYS A CA 1
ATOM 1578 C C . LYS A 1 212 ? -11.486 -11.562 1.494 1.00 79.75 212 LYS A C 1
ATOM 1580 O O . LYS A 1 212 ? -12.274 -11.192 2.362 1.00 79.75 212 LYS A O 1
ATOM 1585 N N . ASN A 1 213 ? -10.497 -12.420 1.736 1.00 82.38 213 ASN A N 1
ATOM 1586 C CA . ASN A 1 213 ? -10.266 -13.051 3.024 1.00 82.38 213 ASN A CA 1
ATOM 1587 C C . ASN A 1 213 ? -9.009 -12.452 3.635 1.00 82.38 213 ASN A C 1
ATOM 1589 O O . ASN A 1 213 ? -7.888 -12.844 3.330 1.00 82.38 213 ASN A O 1
ATOM 1593 N N . SER A 1 214 ? -9.199 -11.481 4.514 1.00 88.75 214 SER A N 1
ATOM 1594 C CA . SER A 1 214 ? -8.086 -10.759 5.109 1.00 88.75 214 SER A CA 1
ATOM 1595 C C . SER A 1 214 ? -8.294 -10.628 6.600 1.00 88.75 214 SER A C 1
ATOM 1597 O O . SER A 1 214 ? -9.368 -10.230 7.050 1.00 88.75 214 SER A O 1
ATOM 1599 N N . ILE A 1 215 ? -7.244 -10.940 7.355 1.00 92.62 215 ILE A N 1
ATOM 1600 C CA . ILE A 1 215 ? -7.235 -10.732 8.798 1.00 92.62 215 ILE A CA 1
ATOM 1601 C C . ILE A 1 215 ? -7.281 -9.223 9.045 1.00 92.62 215 ILE A C 1
ATOM 1603 O O . ILE A 1 215 ? -6.539 -8.458 8.412 1.00 92.62 215 ILE A O 1
ATOM 1607 N N . ILE A 1 216 ? -8.156 -8.797 9.952 1.00 95.75 216 ILE A N 1
ATOM 1608 C CA . ILE A 1 216 ? -8.286 -7.406 10.377 1.00 95.75 216 ILE A CA 1
ATOM 1609 C C . ILE A 1 216 ? -8.003 -7.314 11.870 1.00 95.75 216 ILE A C 1
ATOM 1611 O O . ILE A 1 216 ? -8.584 -8.051 12.660 1.00 95.75 216 ILE A O 1
ATOM 1615 N N . ASN A 1 217 ? -7.136 -6.382 12.248 1.00 97.31 217 ASN A N 1
ATOM 1616 C CA . ASN A 1 217 ? -6.903 -6.006 13.636 1.00 97.31 217 ASN A CA 1
ATOM 1617 C C . ASN A 1 217 ? -7.450 -4.602 13.874 1.00 97.31 217 ASN A C 1
ATOM 1619 O O . ASN A 1 217 ? -7.170 -3.696 13.085 1.00 97.31 217 ASN A O 1
ATOM 1623 N N . VAL A 1 218 ? -8.209 -4.429 14.950 1.00 97.44 218 VAL A N 1
ATOM 1624 C CA . VAL A 1 218 ? -8.781 -3.154 15.373 1.00 97.44 218 VAL A CA 1
ATOM 1625 C C . VAL A 1 218 ? -8.271 -2.827 16.767 1.00 97.44 218 VAL A C 1
ATOM 1627 O O . VAL A 1 218 ? -8.566 -3.534 17.723 1.00 97.44 218 VAL A O 1
ATOM 1630 N N . GLU A 1 219 ? -7.520 -1.742 16.884 1.00 97.12 219 GLU A N 1
ATOM 1631 C CA . GLU A 1 219 ? -6.867 -1.313 18.115 1.00 97.12 219 GLU A CA 1
ATOM 1632 C C . GLU A 1 219 ? -7.454 0.016 18.598 1.00 97.12 219 GLU A C 1
ATOM 1634 O O . GLU A 1 219 ? -7.529 0.989 17.846 1.00 97.12 219 GLU A O 1
ATOM 1639 N N . PHE A 1 220 ? -7.808 0.077 19.879 1.00 96.62 220 PHE A N 1
ATOM 1640 C CA . PHE A 1 220 ? -8.183 1.292 20.595 1.00 96.62 220 PHE A CA 1
ATOM 1641 C C . PHE A 1 220 ? -7.039 1.677 21.545 1.00 96.62 220 PHE A C 1
ATOM 1643 O O . PHE A 1 220 ? -7.072 1.342 22.730 1.00 96.62 220 PHE A O 1
ATOM 1650 N N . PRO A 1 221 ? -6.001 2.382 21.056 1.00 93.56 221 PRO A N 1
ATOM 1651 C CA . PRO A 1 221 ? -4.776 2.637 21.821 1.00 93.56 221 PRO A CA 1
ATOM 1652 C C . PRO A 1 221 ? -4.986 3.511 23.063 1.00 93.56 221 PRO A C 1
ATOM 1654 O O . PRO A 1 221 ? -4.144 3.534 23.954 1.00 93.56 221 PRO A O 1
ATOM 1657 N N . ASN A 1 222 ? -6.074 4.280 23.097 1.00 92.88 222 ASN A N 1
ATOM 1658 C CA . ASN A 1 222 ? -6.404 5.204 24.180 1.00 92.88 222 ASN A CA 1
ATOM 1659 C C . ASN A 1 222 ? -7.424 4.616 25.174 1.00 92.88 222 ASN A C 1
ATOM 1661 O O . ASN A 1 222 ? -7.768 5.279 26.155 1.00 92.88 222 ASN A O 1
ATOM 1665 N N . TRP A 1 223 ? -7.880 3.383 24.931 1.00 92.06 223 TRP A N 1
ATOM 1666 C CA . TRP A 1 223 ? -8.750 2.634 25.824 1.00 92.06 223 TRP A CA 1
ATOM 1667 C C . TRP A 1 223 ? -7.913 1.652 26.645 1.00 92.06 223 TRP A C 1
ATOM 1669 O O . TRP A 1 223 ? -7.413 0.655 26.116 1.00 92.06 223 TRP A O 1
ATOM 1679 N N . SER A 1 224 ? -7.795 1.926 27.950 1.00 80.62 224 SER A N 1
ATOM 1680 C CA . SER A 1 224 ? -7.068 1.088 28.915 1.00 80.62 224 SER A CA 1
ATOM 1681 C C . SER A 1 224 ? -5.662 0.738 28.386 1.00 80.62 224 SER A C 1
ATOM 1683 O O . SER A 1 224 ? -5.072 1.545 27.675 1.00 80.62 224 SER A O 1
ATOM 1685 N N . GLU A 1 225 ? -5.078 -0.419 28.705 1.00 83.06 225 GLU A N 1
ATOM 1686 C CA . GLU A 1 225 ? -3.737 -0.839 28.241 1.00 83.06 225 GLU A CA 1
ATOM 1687 C C . GLU A 1 225 ? -3.604 -1.049 26.705 1.00 83.06 225 GLU A C 1
ATOM 1689 O O . GLU A 1 225 ? -2.690 -1.733 26.251 1.00 83.06 225 GLU A O 1
ATOM 1694 N N . GLY A 1 226 ? -4.496 -0.468 25.894 1.00 86.25 226 GLY A N 1
ATOM 1695 C CA . GLY A 1 226 ? -4.583 -0.653 24.450 1.00 86.25 226 GLY A CA 1
ATOM 1696 C C . GLY A 1 226 ? -5.406 -1.890 24.110 1.00 86.25 226 GLY A C 1
ATOM 1697 O O . GLY A 1 226 ? -4.865 -2.979 23.920 1.00 86.25 226 GLY A O 1
ATOM 1698 N N . LYS A 1 227 ? -6.734 -1.741 24.035 1.00 93.94 227 LYS A N 1
ATOM 1699 C CA . LYS A 1 227 ? -7.628 -2.844 23.644 1.00 93.94 227 LYS A CA 1
ATOM 1700 C C . LYS A 1 227 ? -7.450 -3.179 22.161 1.00 93.94 227 LYS A C 1
ATOM 1702 O O . LYS A 1 227 ? -7.322 -2.282 21.329 1.00 93.94 227 LYS A O 1
ATOM 1707 N N . ASN A 1 228 ? -7.469 -4.467 21.829 1.00 95.94 228 ASN A N 1
ATOM 1708 C CA . ASN A 1 228 ? -7.287 -4.962 20.467 1.00 95.94 228 ASN A CA 1
ATOM 1709 C C . ASN A 1 228 ? -8.275 -6.097 20.168 1.00 95.94 228 ASN A C 1
ATOM 1711 O O . ASN A 1 228 ? -8.445 -7.000 20.986 1.00 95.94 228 ASN A O 1
ATOM 1715 N N . PHE A 1 229 ? -8.879 -6.050 18.985 1.00 96.62 229 PHE A N 1
ATOM 1716 C CA . PHE A 1 229 ? -9.815 -7.034 18.463 1.00 96.62 229 PHE A CA 1
ATOM 1717 C C . PHE A 1 229 ? -9.309 -7.567 17.123 1.00 96.62 229 PHE A C 1
ATOM 1719 O O . PHE A 1 229 ? -8.994 -6.791 16.219 1.00 96.62 229 PHE A O 1
ATOM 1726 N N . THR A 1 230 ? -9.265 -8.889 16.973 1.00 96.88 230 THR A N 1
ATOM 1727 C CA . THR A 1 230 ? -8.799 -9.551 15.748 1.00 96.88 230 THR A CA 1
ATOM 1728 C C . THR A 1 230 ? -9.928 -10.344 15.110 1.00 96.88 230 THR A C 1
ATOM 1730 O O . THR A 1 230 ? -10.596 -11.131 15.776 1.00 96.88 230 THR A O 1
ATOM 1733 N N . TYR A 1 231 ? -10.088 -10.182 13.799 1.00 95.75 231 TYR A N 1
ATOM 1734 C CA . TYR A 1 231 ? -11.088 -10.874 12.995 1.00 95.75 231 TYR A CA 1
ATOM 1735 C C . TYR A 1 231 ? -10.411 -11.590 11.831 1.00 95.75 231 TYR A C 1
ATOM 1737 O O . TYR A 1 231 ? -9.643 -10.988 11.083 1.00 95.75 231 TYR A O 1
ATOM 1745 N N . GLU A 1 232 ? -10.720 -12.875 11.657 1.00 92.25 232 GLU A N 1
ATOM 1746 C CA . GLU A 1 232 ? -10.123 -13.725 10.613 1.00 92.25 232 GLU A CA 1
ATOM 1747 C C . GLU A 1 232 ? -10.540 -13.322 9.195 1.00 92.25 232 GLU A C 1
ATOM 1749 O O . GLU A 1 232 ? -9.866 -13.639 8.216 1.00 92.25 232 GLU A O 1
ATOM 1754 N N . ASN A 1 233 ? -11.675 -12.639 9.068 1.00 90.94 233 ASN A N 1
ATOM 1755 C CA . ASN A 1 233 ? -12.122 -12.085 7.805 1.00 90.94 233 ASN A CA 1
ATOM 1756 C C . ASN A 1 233 ? -12.983 -10.833 8.030 1.00 90.94 233 ASN A C 1
ATOM 1758 O O . ASN A 1 233 ? -13.487 -10.612 9.137 1.00 90.94 233 ASN A O 1
ATOM 1762 N N . PRO A 1 234 ? -13.200 -10.036 6.974 1.00 90.25 234 PRO A N 1
ATOM 1763 C CA . PRO A 1 234 ? -13.948 -8.794 7.092 1.00 90.25 234 PRO A CA 1
ATOM 1764 C C . PRO A 1 234 ? -15.428 -8.940 7.482 1.00 90.25 234 PRO A C 1
ATOM 1766 O O . PRO A 1 234 ? -15.954 -8.048 8.141 1.00 90.25 234 PRO A O 1
ATOM 1769 N N . ASN A 1 235 ? -16.098 -10.046 7.128 1.00 90.19 235 ASN A N 1
ATOM 1770 C CA . ASN A 1 235 ? -17.500 -10.263 7.517 1.00 90.19 235 ASN A CA 1
ATOM 1771 C C . ASN A 1 235 ? -17.623 -10.409 9.034 1.00 90.19 235 ASN A C 1
ATOM 1773 O O . ASN A 1 235 ? -18.478 -9.777 9.643 1.00 90.19 235 ASN A O 1
ATOM 1777 N N . LEU A 1 236 ? -16.714 -11.175 9.650 1.00 93.50 236 LEU A N 1
ATOM 1778 C CA . LEU A 1 236 ? -16.705 -11.356 11.102 1.00 93.50 236 LEU A CA 1
ATOM 1779 C C . LEU A 1 236 ? -16.491 -10.039 11.849 1.00 93.50 236 LEU A C 1
ATOM 1781 O O . LEU A 1 236 ? -17.070 -9.870 12.917 1.00 93.50 236 LEU A O 1
ATOM 1785 N N . LEU A 1 237 ? -15.702 -9.110 11.298 1.00 94.25 237 LEU A N 1
ATOM 1786 C CA . LEU A 1 237 ? -15.572 -7.771 11.873 1.00 94.25 237 LEU A CA 1
ATOM 1787 C C . LEU A 1 237 ? -16.919 -7.054 11.873 1.00 94.25 237 LEU A C 1
ATOM 1789 O O . LEU A 1 237 ? -17.348 -6.570 12.913 1.00 94.25 237 LEU A O 1
ATOM 1793 N N . VAL A 1 238 ? -17.587 -6.986 10.720 1.00 91.75 238 VAL A N 1
ATOM 1794 C CA . VAL A 1 238 ? -18.847 -6.240 10.580 1.00 91.75 238 VAL A CA 1
ATOM 1795 C C . VAL A 1 238 ? -19.957 -6.846 11.442 1.00 91.75 238 VAL A C 1
ATOM 1797 O O . VAL A 1 238 ? -20.764 -6.104 11.992 1.00 91.75 238 VAL A O 1
ATOM 1800 N N . GLU A 1 239 ? -19.985 -8.172 11.580 1.00 93.06 239 GLU A N 1
ATOM 1801 C CA . GLU A 1 239 ? -21.004 -8.893 12.348 1.00 93.06 239 GLU A CA 1
ATOM 1802 C C . GLU A 1 239 ? -20.804 -8.813 13.869 1.00 93.06 239 GLU A C 1
ATOM 1804 O O . GLU A 1 239 ? -21.794 -8.791 14.597 1.00 93.06 239 GLU A O 1
ATOM 1809 N N . ASN A 1 240 ? -19.556 -8.785 14.358 1.00 96.31 240 ASN A N 1
ATOM 1810 C CA . ASN A 1 240 ? -19.276 -9.016 15.783 1.00 96.31 240 ASN A CA 1
ATOM 1811 C C . ASN A 1 240 ? -18.697 -7.807 16.532 1.00 96.31 240 ASN A C 1
ATOM 1813 O O . ASN A 1 240 ? -18.839 -7.750 17.752 1.00 96.31 240 ASN A O 1
ATOM 1817 N N . ILE A 1 241 ? -18.098 -6.823 15.845 1.00 96.00 241 ILE A N 1
ATOM 1818 C CA . ILE A 1 241 ? -17.341 -5.755 16.524 1.00 96.00 241 ILE A CA 1
ATOM 1819 C C . ILE A 1 241 ? -18.169 -4.939 17.518 1.00 96.00 241 ILE A C 1
ATOM 1821 O O . ILE A 1 241 ? -17.665 -4.605 18.586 1.00 96.00 241 ILE A O 1
ATOM 1825 N N . ASP A 1 242 ? -19.435 -4.655 17.209 1.00 95.31 242 ASP A N 1
ATOM 1826 C CA . ASP A 1 242 ? -20.302 -3.890 18.110 1.00 95.31 242 ASP A CA 1
ATOM 1827 C C . ASP A 1 242 ? -20.521 -4.652 19.431 1.00 95.31 242 ASP A C 1
ATOM 1829 O O . ASP A 1 242 ? -20.404 -4.081 20.516 1.00 95.31 242 ASP A O 1
ATOM 1833 N N . ALA A 1 243 ? -20.773 -5.963 19.343 1.00 95.56 243 ALA A N 1
ATOM 1834 C CA . ALA A 1 243 ? -20.980 -6.824 20.503 1.00 95.56 243 ALA A CA 1
ATOM 1835 C C . ALA A 1 243 ? -19.684 -7.041 21.298 1.00 95.56 243 ALA A C 1
ATOM 1837 O O . ALA A 1 243 ? -19.710 -7.035 22.528 1.00 95.56 243 ALA A O 1
ATOM 1838 N N . ASP A 1 244 ? -18.550 -7.209 20.617 1.00 96.19 244 ASP A N 1
ATOM 1839 C CA . ASP A 1 244 ? -17.244 -7.376 21.259 1.00 96.19 244 ASP A CA 1
ATOM 1840 C C . ASP A 1 244 ? -16.829 -6.112 22.024 1.00 96.19 244 ASP A C 1
ATOM 1842 O O . ASP A 1 244 ? -16.369 -6.199 23.167 1.00 96.19 244 ASP A O 1
ATOM 1846 N N . VAL A 1 245 ? -17.068 -4.934 21.441 1.00 95.56 245 VAL A N 1
ATOM 1847 C CA . VAL A 1 245 ? -16.848 -3.640 22.096 1.00 95.56 245 VAL A CA 1
ATOM 1848 C C . VAL A 1 245 ? -17.776 -3.465 23.296 1.00 95.56 245 VAL A C 1
ATOM 1850 O O . VAL A 1 245 ? -17.300 -3.114 24.374 1.00 95.56 245 V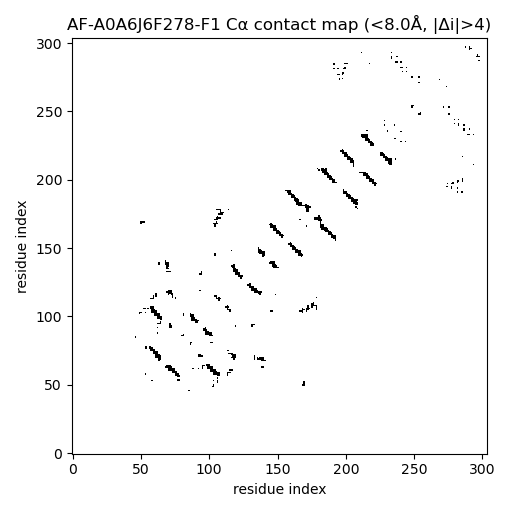AL A O 1
ATOM 1853 N N . ASP A 1 246 ? -19.072 -3.753 23.161 1.00 94.31 246 ASP A N 1
ATOM 1854 C CA . ASP A 1 246 ? -20.020 -3.653 24.278 1.00 94.31 246 ASP A CA 1
ATOM 1855 C C . ASP A 1 246 ? -19.664 -4.617 25.423 1.00 94.31 246 ASP A C 1
ATOM 1857 O O . ASP A 1 246 ? -19.736 -4.253 26.600 1.00 94.31 246 ASP A O 1
ATOM 1861 N N . ASN A 1 247 ? -19.216 -5.833 25.105 1.00 94.19 247 ASN A N 1
ATOM 1862 C CA . ASN A 1 247 ? -18.745 -6.793 26.100 1.00 94.19 247 ASN A CA 1
ATOM 1863 C C . ASN A 1 247 ? -17.516 -6.276 26.860 1.00 94.19 247 ASN A C 1
ATOM 1865 O O . ASN A 1 247 ? -17.446 -6.436 28.079 1.00 94.19 247 ASN A O 1
ATOM 1869 N N . GLU A 1 248 ? -16.552 -5.664 26.171 1.00 94.19 248 GLU A N 1
ATOM 1870 C CA . GLU A 1 248 ? -15.368 -5.084 26.813 1.00 94.19 248 GLU A CA 1
ATOM 1871 C C . GLU A 1 248 ? -15.698 -3.827 27.628 1.00 94.19 248 GLU A C 1
ATOM 1873 O O . GLU A 1 248 ? -15.188 -3.681 28.737 1.00 94.19 248 GLU A O 1
ATOM 1878 N N . LEU A 1 249 ? -16.595 -2.958 27.148 1.00 93.12 249 LEU A N 1
ATOM 1879 C CA . LEU A 1 249 ? -17.070 -1.799 27.914 1.00 93.12 249 LEU A CA 1
ATOM 1880 C C . LEU A 1 249 ? -17.737 -2.241 29.222 1.00 93.12 249 LEU A C 1
ATOM 1882 O O . LEU A 1 249 ? -17.405 -1.728 30.290 1.00 93.12 249 LEU A O 1
ATOM 1886 N N . ASN A 1 250 ? -18.600 -3.259 29.163 1.00 90.81 250 ASN A N 1
ATOM 1887 C CA . ASN A 1 250 ? -19.255 -3.816 30.345 1.00 90.81 250 ASN A CA 1
ATOM 1888 C C . ASN A 1 250 ? -18.258 -4.454 31.329 1.00 90.81 250 ASN A C 1
ATOM 1890 O O . ASN A 1 250 ? -18.415 -4.297 32.540 1.00 90.81 250 ASN A O 1
ATOM 1894 N N . LYS A 1 251 ? -17.223 -5.155 30.838 1.00 90.94 251 LYS A N 1
ATOM 1895 C CA . LYS A 1 251 ? -16.153 -5.714 31.692 1.00 90.94 251 LYS A CA 1
ATOM 1896 C C . LYS A 1 251 ? -15.361 -4.627 32.412 1.00 90.94 251 LYS A C 1
ATOM 1898 O O . LYS A 1 251 ? -15.002 -4.818 33.571 1.00 90.94 251 LYS A O 1
ATOM 1903 N N . ASP A 1 252 ? -15.122 -3.508 31.738 1.00 89.31 252 ASP A N 1
ATOM 1904 C CA . ASP A 1 252 ? -14.419 -2.354 32.298 1.00 89.31 252 ASP A CA 1
ATOM 1905 C C . ASP A 1 252 ? -15.338 -1.488 33.201 1.00 89.31 252 ASP A C 1
ATOM 1907 O O . ASP A 1 252 ? -14.883 -0.510 33.787 1.00 89.31 252 ASP A O 1
ATOM 1911 N N . GLY A 1 253 ? -16.612 -1.872 33.379 1.00 87.81 253 GLY A N 1
ATOM 1912 C CA . GLY A 1 253 ? -17.566 -1.225 34.289 1.00 87.81 253 GLY A CA 1
ATOM 1913 C C . GLY A 1 253 ? -18.434 -0.135 33.652 1.00 87.81 253 GLY A C 1
ATOM 1914 O O . GLY A 1 253 ? -19.232 0.490 34.348 1.00 87.81 253 GLY A O 1
ATOM 1915 N N . PHE A 1 254 ? -18.329 0.070 32.339 1.00 85.50 254 PHE A N 1
ATOM 1916 C CA . PHE A 1 254 ? -19.116 1.046 31.591 1.00 85.50 254 PHE A CA 1
ATOM 1917 C C . PHE A 1 254 ? -20.439 0.428 31.115 1.00 85.50 254 PHE A C 1
ATOM 1919 O O . PHE A 1 254 ? -20.542 -0.071 29.995 1.00 85.50 254 PHE A O 1
ATOM 1926 N N . THR A 1 255 ? -21.468 0.444 31.965 1.00 73.81 255 THR A N 1
ATOM 1927 C CA . THR A 1 255 ? -22.806 -0.064 31.611 1.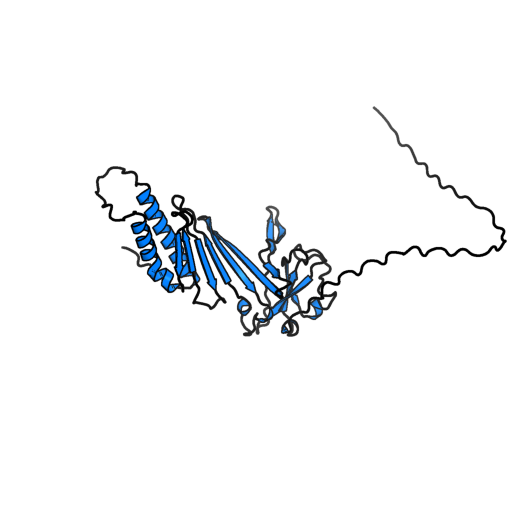00 73.81 255 THR A CA 1
ATOM 1928 C C . THR A 1 255 ? -23.662 1.005 30.935 1.00 73.81 255 THR A C 1
ATOM 1930 O O . THR A 1 255 ? -23.792 2.115 31.448 1.00 73.81 255 THR A O 1
ATOM 1933 N N . THR A 1 256 ? -24.333 0.661 29.835 1.00 60.19 256 THR A N 1
ATOM 1934 C CA . THR A 1 256 ? -25.246 1.565 29.106 1.00 60.19 256 THR A CA 1
ATOM 1935 C C . THR A 1 256 ? -26.611 1.780 29.775 1.00 60.19 256 THR A C 1
ATOM 1937 O O . THR A 1 256 ? -27.419 2.543 29.257 1.00 60.19 256 THR A O 1
ATOM 1940 N N . ASP A 1 257 ? -26.879 1.143 30.919 1.00 53.16 257 ASP A N 1
ATOM 1941 C CA . ASP A 1 257 ? -28.181 1.167 31.612 1.00 53.16 257 ASP A CA 1
ATOM 1942 C C . ASP A 1 257 ? -28.419 2.408 32.492 1.00 53.16 257 ASP A C 1
ATOM 1944 O O . ASP A 1 257 ? -29.359 2.441 33.295 1.00 53.16 257 ASP A O 1
ATOM 1948 N N . SER A 1 258 ? -27.613 3.458 32.334 1.00 46.78 258 SER A N 1
ATOM 1949 C CA . SER A 1 258 ? -27.902 4.774 32.905 1.00 46.78 258 SER A CA 1
ATOM 1950 C C . SER A 1 258 ? -29.123 5.360 32.199 1.00 46.78 258 SER A C 1
ATOM 1952 O O . SER A 1 258 ? -29.007 6.087 31.215 1.00 46.78 258 SER A O 1
ATOM 1954 N N . LYS A 1 259 ? -30.308 4.971 32.681 1.00 42.25 259 LYS A N 1
ATOM 1955 C CA . LYS A 1 259 ? -31.603 5.520 32.288 1.00 42.25 259 LYS A CA 1
ATOM 1956 C C . LYS A 1 259 ? -31.519 7.038 32.204 1.00 42.25 259 LYS A C 1
ATOM 1958 O O . LYS A 1 259 ? -31.112 7.699 33.157 1.00 42.25 259 LYS A O 1
ATOM 1963 N N . GLU A 1 260 ? -31.988 7.547 31.074 1.00 43.72 260 GLU A N 1
ATOM 1964 C CA . GLU A 1 260 ? -32.533 8.887 30.929 1.00 43.72 260 GLU A CA 1
ATOM 1965 C C . GLU A 1 260 ? -33.633 9.083 31.984 1.00 43.72 260 GLU A C 1
ATOM 1967 O O . GLU A 1 260 ? -34.806 8.799 31.740 1.00 43.72 260 GLU A O 1
ATOM 1972 N N . ASP A 1 261 ? -33.277 9.550 33.178 1.00 39.28 261 ASP A N 1
ATOM 1973 C CA . ASP A 1 261 ? -34.233 10.324 33.957 1.00 39.28 261 ASP A CA 1
ATOM 1974 C C . ASP A 1 261 ? -34.268 11.709 33.317 1.00 39.28 261 ASP A C 1
ATOM 1976 O O . ASP A 1 261 ? -33.400 12.559 33.513 1.00 39.28 261 ASP A O 1
ATOM 1980 N N . ALA A 1 262 ? -35.276 11.876 32.463 1.00 44.78 262 ALA A N 1
ATOM 1981 C CA . ALA A 1 262 ? -35.680 13.131 31.867 1.00 44.78 262 ALA A CA 1
ATOM 1982 C C . ALA A 1 262 ? -36.068 14.128 32.971 1.00 44.78 262 ALA A C 1
ATOM 1984 O O . ALA A 1 262 ? -37.237 14.274 33.329 1.00 44.78 262 ALA A O 1
ATOM 1985 N N . SER A 1 263 ? -35.078 14.828 33.511 1.00 44.34 263 SER A N 1
ATOM 1986 C CA . SER A 1 263 ? -35.269 16.137 34.118 1.00 44.34 263 SER A CA 1
ATOM 1987 C C . SER A 1 263 ? -34.558 17.165 33.253 1.00 44.34 263 SER A C 1
ATOM 1989 O O . SER A 1 263 ? -33.373 17.027 32.967 1.00 44.34 263 SER A O 1
ATOM 1991 N N . ASP A 1 264 ? -35.330 18.164 32.843 1.00 47.62 264 ASP A N 1
ATOM 1992 C CA . ASP A 1 264 ? -35.038 19.300 31.963 1.00 47.62 264 ASP A CA 1
ATOM 1993 C C . ASP A 1 264 ? -33.999 20.275 32.577 1.00 47.62 264 ASP A C 1
ATOM 1995 O O . ASP A 1 264 ? -34.210 21.482 32.687 1.00 47.62 264 ASP A O 1
ATOM 1999 N N . GLU A 1 265 ? -32.878 19.734 33.049 1.00 48.94 265 GLU A N 1
ATOM 2000 C CA . GLU A 1 265 ? -31.717 20.453 33.563 1.00 48.94 265 GLU A CA 1
ATOM 2001 C C . GLU A 1 265 ? -30.519 20.117 32.672 1.00 48.94 265 GLU A C 1
ATOM 2003 O O . GLU A 1 265 ? -30.396 19.003 32.170 1.00 48.94 265 GLU A O 1
ATOM 2008 N N . LEU A 1 266 ? -29.640 21.093 32.440 1.00 50.22 266 LEU A N 1
ATOM 2009 C CA . LEU A 1 266 ? -28.380 20.913 31.716 1.00 50.22 266 LEU A CA 1
ATOM 2010 C C . LEU A 1 266 ? -27.455 19.995 32.534 1.00 50.22 266 LEU A C 1
ATOM 2012 O O . LEU A 1 266 ? -26.534 20.464 33.198 1.00 50.22 266 LEU A O 1
ATOM 2016 N N . VAL A 1 267 ? -27.740 18.694 32.545 1.00 56.34 267 VAL A N 1
ATOM 2017 C CA . VAL A 1 267 ? -26.899 17.688 33.184 1.00 56.34 267 VAL A CA 1
ATOM 2018 C C . VAL A 1 267 ? -25.666 17.541 32.303 1.00 56.34 267 VAL A C 1
ATOM 2020 O O . VAL A 1 267 ? -25.759 17.069 31.170 1.00 56.34 267 VAL A O 1
ATOM 2023 N N . GLU A 1 268 ? -24.517 18.002 32.796 1.00 66.62 268 GLU A N 1
ATOM 2024 C CA . GLU A 1 268 ? -23.237 17.720 32.152 1.00 66.62 268 GLU A CA 1
ATOM 2025 C C . GLU A 1 268 ? -23.093 16.199 32.019 1.00 66.62 268 GLU A C 1
ATOM 2027 O O . GLU A 1 268 ? -23.191 15.467 33.007 1.00 66.62 268 GLU A O 1
ATOM 2032 N N . GLU A 1 269 ? -22.930 15.714 30.784 1.00 75.44 269 GLU A N 1
ATOM 2033 C CA . GLU A 1 269 ? -22.709 14.290 30.538 1.00 75.44 269 GLU A CA 1
ATOM 2034 C C . GLU A 1 269 ? -21.469 13.840 31.314 1.00 75.44 269 GLU A C 1
ATOM 2036 O O . GLU A 1 269 ? -20.421 14.485 31.245 1.00 75.44 269 GLU A O 1
ATOM 2041 N N . SER A 1 270 ? -21.577 12.736 32.058 1.00 84.25 270 SER A N 1
ATOM 2042 C CA . SER A 1 270 ? -20.423 12.201 32.776 1.00 84.25 270 SER A CA 1
ATOM 2043 C C . SER A 1 270 ? -19.321 11.784 31.798 1.00 84.25 270 SER A C 1
ATOM 2045 O O . SER A 1 270 ? -19.591 11.379 30.663 1.00 84.25 270 SER A O 1
ATOM 2047 N N . GLU A 1 271 ? -18.066 11.848 32.249 1.00 85.88 271 GLU A N 1
ATOM 2048 C CA . GLU A 1 271 ? -16.904 11.453 31.439 1.00 85.88 271 GLU A CA 1
ATOM 2049 C C . GLU A 1 271 ? -17.046 10.021 30.891 1.00 85.88 271 GLU A C 1
ATOM 2051 O O . GLU A 1 271 ? -16.701 9.766 29.737 1.00 85.88 271 GLU A O 1
ATOM 2056 N N . ASP A 1 272 ? -17.653 9.120 31.668 1.00 87.50 272 ASP A N 1
ATOM 2057 C CA . ASP A 1 272 ? -17.944 7.737 31.278 1.00 87.50 272 ASP A CA 1
ATOM 2058 C C . ASP A 1 272 ? -18.926 7.651 30.099 1.00 87.50 272 ASP A C 1
ATOM 2060 O O . ASP A 1 272 ? -18.718 6.879 29.161 1.00 87.50 272 ASP A O 1
ATOM 2064 N N . VAL A 1 273 ? -19.986 8.467 30.105 1.00 87.69 273 VAL A N 1
ATOM 2065 C CA . VAL A 1 273 ? -20.967 8.513 29.007 1.00 87.69 273 VAL A CA 1
ATOM 2066 C C . VAL A 1 273 ? -20.317 9.060 27.738 1.00 87.69 273 VAL A C 1
ATOM 2068 O O . VAL A 1 273 ? -20.520 8.507 26.652 1.00 87.69 273 VAL A O 1
ATOM 2071 N N . ILE A 1 274 ? -19.492 10.102 27.868 1.00 90.12 274 ILE A N 1
ATOM 2072 C CA . ILE A 1 274 ? -18.734 10.683 26.753 1.00 90.12 274 ILE A CA 1
ATOM 2073 C C . ILE A 1 274 ? -17.762 9.645 26.174 1.00 90.12 274 ILE A C 1
ATOM 2075 O O . ILE A 1 274 ? -17.688 9.484 24.953 1.00 90.12 274 ILE A O 1
ATOM 2079 N N . PHE A 1 275 ? -17.052 8.910 27.034 1.00 92.88 275 PHE A N 1
ATOM 2080 C CA . PHE A 1 275 ? -16.134 7.848 26.634 1.00 92.88 275 PHE A CA 1
ATOM 2081 C C . PHE A 1 275 ? -16.854 6.731 25.867 1.00 92.88 275 PHE A C 1
ATOM 2083 O O . PHE A 1 275 ? -16.456 6.411 24.746 1.00 92.88 275 PHE A O 1
ATOM 2090 N N . VAL A 1 276 ? -17.956 6.193 26.402 1.00 93.06 276 VAL A N 1
ATOM 2091 C CA . VAL A 1 276 ? -18.744 5.138 25.738 1.00 93.06 276 VAL A CA 1
ATOM 2092 C C . VAL A 1 276 ? -19.244 5.600 24.370 1.00 93.06 276 VAL A C 1
ATOM 2094 O O . VAL A 1 276 ? -19.083 4.885 23.378 1.00 93.06 276 VAL A O 1
ATOM 2097 N N . LYS A 1 277 ? -19.806 6.814 24.279 1.00 93.88 277 LYS A N 1
ATOM 2098 C CA . LYS A 1 277 ? -20.253 7.389 23.000 1.00 93.88 277 LYS A CA 1
ATOM 2099 C C . LYS A 1 277 ? -19.101 7.518 22.004 1.00 93.88 277 LYS A C 1
ATOM 2101 O O . LYS A 1 277 ? -19.282 7.200 20.829 1.00 93.88 277 LYS A O 1
ATOM 2106 N N . ALA A 1 278 ? -17.923 7.942 22.461 1.00 94.50 278 ALA A N 1
ATOM 2107 C CA . ALA A 1 278 ? -16.741 8.058 21.616 1.00 94.50 278 ALA A CA 1
ATOM 2108 C C . ALA A 1 278 ? -16.290 6.695 21.075 1.00 94.50 278 ALA A C 1
ATOM 2110 O O . ALA A 1 278 ? -16.096 6.562 19.868 1.00 94.50 278 ALA A O 1
ATOM 2111 N N . ILE A 1 279 ? -16.186 5.670 21.926 1.00 96.06 279 ILE A N 1
ATOM 2112 C CA . ILE A 1 279 ? -15.800 4.314 21.506 1.00 96.06 279 ILE A CA 1
ATOM 2113 C C . ILE A 1 279 ? -16.801 3.739 20.496 1.00 96.06 279 ILE A C 1
ATOM 2115 O O . ILE A 1 279 ? -16.388 3.208 19.462 1.00 96.06 279 ILE A O 1
ATOM 2119 N N . LYS A 1 280 ? -18.110 3.910 20.720 1.00 95.38 280 LYS A N 1
ATOM 2120 C CA . LYS A 1 280 ? -19.142 3.460 19.770 1.00 95.38 280 LYS A CA 1
ATOM 2121 C C . LYS A 1 280 ? -19.061 4.194 18.431 1.00 95.38 280 LYS A C 1
ATOM 2123 O O . LYS A 1 280 ? -19.078 3.557 17.383 1.00 95.38 280 LYS A O 1
ATOM 2128 N N . ALA A 1 281 ? -18.887 5.516 18.443 1.00 95.25 281 ALA A N 1
ATOM 2129 C CA . ALA A 1 281 ? -18.718 6.295 17.215 1.00 95.25 281 ALA A CA 1
ATOM 2130 C C . ALA A 1 281 ? -17.462 5.878 16.425 1.00 95.25 281 ALA A C 1
ATOM 2132 O O . ALA A 1 281 ? -17.494 5.761 15.201 1.00 95.25 281 ALA A O 1
ATOM 2133 N N . LEU A 1 282 ? -16.353 5.615 17.119 1.00 96.31 282 LEU A N 1
ATOM 2134 C CA . LEU A 1 282 ? -15.120 5.117 16.508 1.00 96.31 282 LEU A CA 1
ATOM 2135 C C . LEU A 1 282 ? -15.296 3.708 15.922 1.00 96.31 282 LEU A C 1
ATOM 2137 O O . LEU A 1 282 ? -14.789 3.428 14.835 1.00 96.31 282 LEU A O 1
ATOM 2141 N N . THR A 1 283 ? -16.054 2.849 16.602 1.00 96.44 283 THR A N 1
ATOM 2142 C CA . THR A 1 283 ? -16.398 1.500 16.128 1.00 96.44 283 THR A CA 1
ATOM 2143 C C . THR A 1 283 ? -17.172 1.555 14.809 1.00 96.44 283 THR A C 1
ATOM 2145 O O . THR A 1 283 ? -16.800 0.884 13.844 1.00 96.44 283 THR A O 1
ATOM 2148 N N . GLU A 1 284 ? -18.169 2.438 14.712 1.00 95.19 284 GLU A N 1
ATOM 2149 C CA . GLU A 1 284 ? -18.913 2.677 13.468 1.00 95.19 284 GLU A CA 1
ATOM 2150 C C . GLU A 1 284 ? -18.015 3.171 12.325 1.00 95.19 284 GLU A C 1
ATOM 2152 O O . GLU A 1 284 ? -18.138 2.708 11.188 1.00 95.19 284 GLU A O 1
ATOM 2157 N N . ASN A 1 285 ? -17.058 4.059 12.614 1.00 94.38 285 ASN A N 1
ATOM 2158 C CA . ASN A 1 285 ? -16.114 4.545 11.604 1.00 94.38 285 ASN A CA 1
ATOM 2159 C C . ASN A 1 285 ? -15.257 3.411 11.020 1.00 94.38 285 ASN A C 1
ATOM 2161 O O . ASN A 1 285 ? -15.079 3.335 9.803 1.00 94.38 285 ASN A O 1
ATOM 2165 N N . VAL A 1 286 ? -14.759 2.507 11.868 1.00 94.81 286 VAL A N 1
ATOM 2166 C CA . VAL A 1 286 ? -13.977 1.335 11.435 1.00 94.81 286 VAL A CA 1
ATOM 2167 C C . VAL A 1 286 ? -14.826 0.385 10.606 1.00 94.81 286 VAL A C 1
ATOM 2169 O O . VAL A 1 286 ? -14.398 -0.043 9.531 1.00 94.81 286 VAL A O 1
ATOM 2172 N N . LYS A 1 287 ? -16.039 0.086 11.077 1.00 94.12 287 LYS A N 1
ATOM 2173 C CA . LYS A 1 287 ? -16.987 -0.781 10.375 1.00 94.12 287 LYS A CA 1
ATOM 2174 C C . LYS A 1 287 ? -17.312 -0.225 8.992 1.00 94.12 287 LYS A C 1
ATOM 2176 O O . LYS A 1 287 ? -17.220 -0.954 8.006 1.00 94.12 287 LYS A O 1
ATOM 2181 N N . SER A 1 288 ? -17.606 1.071 8.900 1.00 92.75 288 SER A N 1
ATOM 2182 C CA . SER A 1 288 ? -17.872 1.769 7.638 1.00 92.75 288 SER A CA 1
ATOM 2183 C C . SER A 1 288 ? -16.666 1.739 6.693 1.00 92.75 288 SER A C 1
ATOM 2185 O O . SER A 1 288 ? -16.804 1.388 5.517 1.00 92.75 288 SER A O 1
ATOM 2187 N N . PHE A 1 289 ? -15.463 2.023 7.207 1.00 93.50 289 PHE A N 1
ATOM 2188 C CA . PHE A 1 289 ? -14.233 1.995 6.417 1.00 93.50 289 PHE A CA 1
ATOM 2189 C C . PHE A 1 289 ? -13.974 0.616 5.798 1.00 93.50 289 PHE A C 1
ATOM 2191 O O . PHE A 1 289 ? -13.807 0.513 4.581 1.00 93.50 289 PHE A O 1
ATOM 2198 N N . PHE A 1 290 ? -13.972 -0.449 6.605 1.00 92.12 290 PHE A N 1
ATOM 2199 C CA . PHE A 1 290 ? -13.710 -1.794 6.093 1.00 92.12 290 PHE A CA 1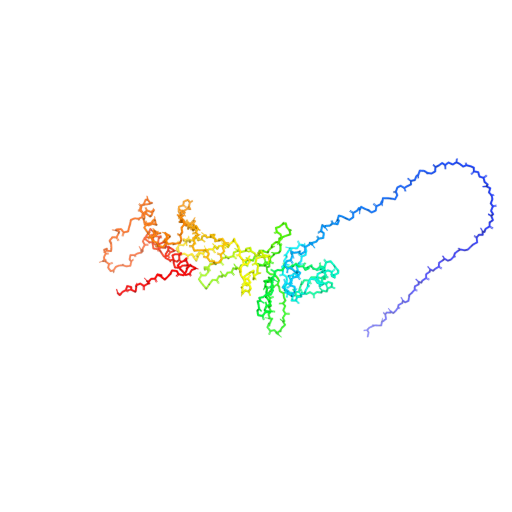
ATOM 2200 C C . PHE A 1 290 ? -14.859 -2.322 5.230 1.00 92.12 290 PHE A C 1
ATOM 2202 O O . PHE A 1 290 ? -14.601 -2.986 4.226 1.00 92.12 290 PHE A O 1
ATOM 2209 N N . SER A 1 291 ? -16.107 -1.951 5.529 1.00 91.00 291 SER A N 1
ATOM 2210 C CA . SER A 1 291 ? -17.247 -2.251 4.653 1.00 91.00 291 SER A CA 1
ATOM 2211 C C . SER A 1 291 ? -17.048 -1.670 3.255 1.00 91.00 291 SER A C 1
ATOM 2213 O O . SER A 1 291 ? -17.172 -2.381 2.260 1.00 91.00 291 SER A O 1
ATOM 2215 N N . SER A 1 292 ? -16.634 -0.404 3.176 1.00 90.06 292 SER A N 1
ATOM 2216 C CA . SER A 1 292 ? -16.313 0.261 1.912 1.00 90.06 292 SER A CA 1
ATOM 2217 C C . SER A 1 292 ? -15.121 -0.384 1.196 1.00 90.06 292 SER A C 1
ATOM 2219 O O . SER A 1 292 ? -15.206 -0.678 0.003 1.00 90.06 292 SER A O 1
ATOM 2221 N N . LEU A 1 293 ? -14.032 -0.669 1.922 1.00 88.94 293 LEU A N 1
ATOM 2222 C CA . LEU A 1 293 ? -12.800 -1.234 1.359 1.00 88.94 293 LEU A CA 1
ATOM 2223 C C . LEU A 1 293 ? -13.032 -2.580 0.659 1.00 88.94 293 LEU A C 1
ATOM 2225 O O . LEU A 1 293 ? -12.467 -2.826 -0.405 1.00 88.94 293 LEU A O 1
ATOM 2229 N N . PHE A 1 294 ? -13.855 -3.440 1.254 1.00 87.88 294 PHE A N 1
ATOM 2230 C CA . PHE A 1 294 ? -14.117 -4.791 0.760 1.00 87.88 294 PHE A CA 1
ATOM 2231 C C . PHE A 1 294 ? -15.442 -4.914 -0.014 1.00 87.88 294 PHE A C 1
ATOM 2233 O O . PHE A 1 294 ? -15.778 -5.992 -0.508 1.00 87.88 294 PHE A O 1
ATOM 2240 N N . GLY A 1 295 ? -16.185 -3.813 -0.166 1.00 79.88 295 GLY A N 1
ATOM 2241 C CA . GLY A 1 295 ? -17.422 -3.767 -0.943 1.00 79.88 295 GLY A CA 1
ATOM 2242 C C . GLY A 1 295 ? -18.632 -4.414 -0.262 1.00 79.88 295 GLY A C 1
ATOM 2243 O O . GLY A 1 295 ? -19.572 -4.812 -0.952 1.00 79.88 295 GLY A O 1
ATOM 2244 N N . PHE A 1 296 ? -18.642 -4.507 1.069 1.00 69.38 296 PHE A N 1
ATOM 2245 C CA . PHE A 1 296 ? -19.845 -4.864 1.815 1.00 69.38 296 PHE A CA 1
ATOM 2246 C C . PHE A 1 296 ? -20.762 -3.647 1.838 1.00 69.38 296 PHE A C 1
ATOM 2248 O O . PHE A 1 296 ? -20.443 -2.611 2.419 1.00 69.38 296 PHE A O 1
ATOM 2255 N N . ARG A 1 297 ? -21.921 -3.744 1.190 1.00 47.88 297 ARG A N 1
ATOM 2256 C CA . ARG A 1 297 ? -22.994 -2.797 1.479 1.00 47.88 297 ARG A CA 1
ATOM 2257 C C . ARG A 1 297 ? -23.537 -3.159 2.852 1.00 47.88 297 ARG A C 1
ATOM 2259 O O . ARG A 1 297 ? -24.285 -4.124 2.966 1.00 47.88 297 ARG A O 1
ATOM 2266 N N . SER A 1 298 ? -23.187 -2.385 3.874 1.00 45.56 298 SER A N 1
ATOM 2267 C CA . SER A 1 298 ? -24.103 -2.237 4.993 1.00 45.56 298 SER A CA 1
ATOM 2268 C C . SER A 1 298 ? -25.352 -1.574 4.417 1.00 45.56 298 SER A C 1
ATOM 2270 O O . SER A 1 298 ? -25.299 -0.467 3.875 1.00 45.56 298 SER A O 1
ATOM 2272 N N . GLU A 1 299 ? -26.483 -2.274 4.439 1.00 37.44 299 GLU A N 1
ATOM 2273 C CA . GLU A 1 299 ? -27.762 -1.583 4.381 1.00 37.44 299 GLU A CA 1
ATOM 2274 C C . GLU A 1 299 ? -27.793 -0.686 5.617 1.00 37.44 299 GLU A C 1
ATOM 2276 O O . GLU A 1 299 ? -28.060 -1.124 6.732 1.00 37.44 299 GLU A O 1
ATOM 2281 N N . ILE A 1 300 ? -27.411 0.577 5.429 1.00 39.06 300 ILE A N 1
ATOM 2282 C CA . ILE A 1 300 ? -27.662 1.628 6.402 1.00 39.06 300 ILE A CA 1
ATOM 2283 C C . ILE A 1 300 ? -29.179 1.775 6.404 1.00 39.06 300 ILE A C 1
ATOM 2285 O O . ILE A 1 300 ? -29.732 2.539 5.616 1.00 39.06 300 ILE A O 1
ATOM 2289 N N . THR A 1 301 ? -29.868 0.979 7.220 1.00 30.34 301 THR A N 1
ATOM 2290 C CA . THR A 1 301 ? -31.272 1.233 7.532 1.00 30.34 301 THR A CA 1
ATOM 2291 C C . THR A 1 301 ? -31.305 2.609 8.190 1.00 30.34 301 THR A C 1
ATOM 2293 O O . THR A 1 301 ? -30.706 2.766 9.260 1.00 30.34 301 THR A O 1
ATOM 2296 N N . PRO A 1 302 ? -31.928 3.628 7.573 1.00 31.58 302 PRO A N 1
ATOM 2297 C CA . PRO A 1 302 ? -32.162 4.878 8.268 1.00 31.58 302 PRO A CA 1
ATOM 2298 C C . PRO A 1 302 ? -33.035 4.529 9.472 1.00 31.58 302 PRO A C 1
ATOM 2300 O O . PRO A 1 302 ? -34.071 3.883 9.315 1.00 31.58 302 PRO A O 1
ATOM 2303 N N . LYS A 1 303 ? -32.594 4.885 10.679 1.00 37.69 303 LYS A N 1
ATOM 2304 C CA . LYS A 1 303 ? -33.525 4.966 11.801 1.00 37.69 303 LYS A CA 1
ATOM 2305 C C . LYS A 1 303 ? -34.442 6.150 11.503 1.00 37.69 303 LYS A C 1
ATOM 2307 O O . LYS A 1 303 ? -33.964 7.284 11.504 1.00 37.69 303 LYS A O 1
ATOM 2312 N N . ASP A 1 304 ? -35.693 5.840 11.174 1.00 36.47 304 ASP A N 1
ATOM 2313 C CA . ASP A 1 304 ? -36.820 6.776 11.241 1.00 36.47 304 ASP A CA 1
ATOM 2314 C C . ASP A 1 304 ? -37.069 7.221 12.692 1.00 36.47 304 ASP A C 1
ATOM 2316 O O . ASP A 1 304 ? -36.872 6.387 13.613 1.00 36.47 304 ASP A O 1
#

Mean predicted aligned error: 13.16 Å